Protein AF-R6DNV6-F1 (afdb_monomer_lite)

Radius of gyration: 24.1 Å; chains: 1; bounding box: 50×91×68 Å

pLDDT: mean 73.0, std 26.88, range [24.64, 98.44]

Foldseek 3Di:
DDDDDDDDDDDDDDDDDDDDDDDDCPPPDDPPDFAFDPVLLVLLPDDFDLQDKKKKFKWWAKPPFGKIQDAQRGDDRHDPHPQNQFIWTPGPHPHIDGDDKGWDMDMDRHWAKDKTKIWACAVSDDQPVPMWIAWTWMHMSGHADDQKWKAQKFKDFPNHTPFTGGGFAFDVVVCVPSRHGIGTQAHNVDPDPNHDGTDRDGNTMMMIMITMHRHPDDDPPHYDPDDDPPPPPPPPDDDDDDDDDDDDDDDDDDDDDPDDDDDDDDDDDDDD

Structure (mmCIF, N/CA/C/O backbone):
data_AF-R6DNV6-F1
#
_entry.id   AF-R6DNV6-F1
#
loop_
_atom_site.group_PDB
_atom_site.id
_atom_site.type_symbol
_atom_site.label_atom_id
_atom_site.label_alt_id
_atom_site.label_comp_id
_atom_site.label_asym_id
_atom_site.label_entity_id
_atom_site.label_seq_id
_atom_site.pdbx_PDB_ins_code
_atom_site.Cartn_x
_atom_site.Cartn_y
_atom_site.Cartn_z
_atom_site.occupancy
_atom_site.B_iso_or_equiv
_atom_site.auth_seq_id
_atom_site.auth_comp_id
_atom_site.auth_asym_id
_atom_site.auth_atom_id
_atom_site.pdbx_PDB_model_num
ATOM 1 N N . MET A 1 1 ? 9.223 -45.327 -35.260 1.00 46.72 1 MET A N 1
ATOM 2 C CA . MET A 1 1 ? 10.153 -44.773 -34.247 1.00 46.72 1 MET A CA 1
ATOM 3 C C . MET A 1 1 ? 10.876 -43.556 -34.812 1.00 46.72 1 MET A C 1
ATOM 5 O O . MET A 1 1 ? 11.667 -43.736 -35.725 1.00 46.72 1 MET A O 1
ATOM 9 N N . ARG A 1 2 ? 10.622 -42.351 -34.280 1.00 32.72 2 ARG A N 1
ATOM 10 C CA . ARG A 1 2 ? 11.612 -41.275 -34.040 1.00 32.72 2 ARG A CA 1
ATOM 11 C C . ARG A 1 2 ? 10.908 -40.083 -33.376 1.00 32.72 2 ARG A C 1
ATOM 13 O O . ARG A 1 2 ? 9.975 -39.516 -33.927 1.00 32.72 2 ARG A O 1
ATOM 20 N N . LYS A 1 3 ? 11.342 -39.789 -32.149 1.00 38.75 3 LYS A N 1
ATOM 21 C CA . LYS A 1 3 ? 10.978 -38.630 -31.322 1.00 38.75 3 LYS A CA 1
ATOM 22 C C . LYS A 1 3 ? 11.515 -37.340 -31.955 1.00 38.75 3 LYS A C 1
ATOM 24 O O . LYS A 1 3 ? 12.660 -37.354 -32.389 1.00 38.75 3 LYS A O 1
ATOM 29 N N . SER A 1 4 ? 10.786 -36.228 -31.825 1.00 34.44 4 SER A N 1
ATOM 30 C CA . SER A 1 4 ? 11.338 -34.992 -31.236 1.00 34.44 4 SER A CA 1
ATOM 31 C C . SER A 1 4 ? 10.255 -33.927 -31.022 1.00 34.44 4 SER A C 1
ATOM 33 O O . SER A 1 4 ? 9.680 -33.428 -31.986 1.00 34.44 4 SER A O 1
ATOM 35 N N . LEU A 1 5 ? 10.041 -33.552 -29.757 1.00 42.88 5 LEU A N 1
ATOM 36 C CA . LEU A 1 5 ? 9.422 -32.293 -29.335 1.00 42.88 5 LEU A CA 1
ATOM 37 C C . LEU A 1 5 ? 10.150 -31.095 -29.968 1.00 42.88 5 LEU A C 1
ATOM 39 O O . LEU A 1 5 ? 11.383 -31.062 -29.947 1.00 42.88 5 LEU A O 1
ATOM 43 N N . LYS A 1 6 ? 9.412 -30.059 -30.383 1.00 31.36 6 LYS A N 1
ATOM 44 C CA . LYS A 1 6 ? 9.922 -28.680 -30.424 1.00 31.36 6 LYS A CA 1
ATOM 45 C C . LYS A 1 6 ? 8.888 -27.715 -29.840 1.00 31.36 6 LYS A C 1
ATOM 47 O O . LYS A 1 6 ? 7.689 -27.883 -30.011 1.00 31.36 6 LYS A O 1
ATOM 52 N N . LYS A 1 7 ? 9.436 -26.794 -29.054 1.00 30.81 7 LYS A N 1
ATOM 53 C CA . LYS A 1 7 ? 8.843 -25.941 -28.026 1.00 30.81 7 LYS A CA 1
ATOM 54 C C . LYS A 1 7 ? 7.995 -24.789 -28.582 1.00 30.81 7 LYS A C 1
ATOM 56 O O . LYS A 1 7 ? 8.234 -24.307 -29.682 1.00 30.81 7 LYS A O 1
ATOM 61 N N . ILE A 1 8 ? 7.088 -24.332 -27.721 1.00 34.59 8 ILE A N 1
ATOM 62 C CA . ILE A 1 8 ? 6.388 -23.042 -27.714 1.00 34.59 8 ILE A CA 1
ATOM 63 C C . ILE A 1 8 ? 7.396 -21.881 -27.740 1.00 34.59 8 ILE A C 1
ATOM 65 O O . ILE A 1 8 ? 8.340 -21.887 -26.950 1.00 34.59 8 ILE A O 1
ATOM 69 N N . VAL A 1 9 ? 7.146 -20.869 -28.577 1.00 29.80 9 VAL A N 1
ATOM 70 C CA . VAL A 1 9 ? 7.584 -19.479 -28.359 1.00 29.80 9 VAL A CA 1
ATOM 71 C C . VAL A 1 9 ? 6.415 -18.575 -28.758 1.00 29.80 9 VAL A C 1
ATOM 73 O O . VAL A 1 9 ? 6.138 -18.391 -29.938 1.00 29.80 9 VAL A O 1
ATOM 76 N N . SER A 1 10 ? 5.702 -18.059 -27.758 1.00 29.69 10 SER A N 1
ATOM 77 C CA . SER A 1 10 ? 4.797 -16.919 -27.907 1.00 29.69 10 SER A CA 1
ATOM 78 C C . SER A 1 10 ? 5.661 -15.660 -27.918 1.00 29.69 10 SER A C 1
ATOM 80 O O . SER A 1 10 ? 6.344 -15.375 -26.937 1.00 29.69 10 SER A O 1
ATOM 82 N N . ALA A 1 11 ? 5.690 -14.956 -29.046 1.00 29.14 11 ALA A N 1
ATOM 83 C CA . ALA A 1 11 ? 6.417 -13.707 -29.209 1.00 29.14 11 ALA A CA 1
ATOM 84 C C . ALA A 1 11 ? 5.643 -12.567 -28.528 1.00 29.14 11 ALA A C 1
ATOM 86 O O . ALA A 1 11 ? 4.584 -12.171 -29.009 1.00 29.14 11 ALA A O 1
ATOM 87 N N . ILE A 1 12 ? 6.171 -12.026 -27.429 1.00 33.12 12 ILE A N 1
ATOM 88 C CA . ILE A 1 12 ? 5.736 -10.727 -26.903 1.00 33.12 12 ILE A CA 1
ATOM 89 C C . ILE A 1 12 ? 6.378 -9.662 -27.792 1.00 33.12 12 ILE A C 1
ATOM 91 O O . ILE A 1 12 ? 7.600 -9.542 -27.873 1.00 33.12 12 ILE A O 1
ATOM 95 N N . THR A 1 13 ? 5.544 -8.938 -28.530 1.00 28.98 13 THR A N 1
ATOM 96 C CA . THR A 1 13 ? 5.959 -7.853 -29.416 1.00 28.98 13 THR A CA 1
ATOM 97 C C . THR A 1 13 ? 6.352 -6.640 -28.572 1.00 28.98 13 THR A C 1
ATOM 99 O O . THR A 1 13 ? 5.494 -5.893 -28.114 1.00 28.98 13 THR A O 1
ATOM 102 N N . ALA A 1 14 ? 7.653 -6.439 -28.361 1.00 30.11 14 ALA A N 1
ATOM 103 C CA . ALA A 1 14 ? 8.190 -5.177 -27.867 1.00 30.11 14 ALA A CA 1
ATOM 104 C C . ALA A 1 14 ? 8.084 -4.125 -28.985 1.00 30.11 14 ALA A C 1
ATOM 106 O O . ALA A 1 14 ? 8.860 -4.131 -29.942 1.00 30.11 14 ALA A O 1
ATOM 107 N N . GLY A 1 15 ? 7.082 -3.252 -28.900 1.00 26.91 15 GLY A N 1
ATOM 108 C CA . GLY A 1 15 ? 6.959 -2.088 -29.771 1.00 26.91 15 GLY A CA 1
ATOM 109 C C . GLY A 1 15 ? 7.927 -0.993 -29.332 1.00 26.91 15 GLY A C 1
ATOM 110 O O . GLY A 1 15 ? 7.625 -0.233 -28.419 1.00 26.91 15 GLY A O 1
ATOM 111 N N . ALA A 1 16 ? 9.084 -0.903 -29.986 1.00 32.09 16 ALA A N 1
ATOM 112 C CA . ALA A 1 16 ? 9.951 0.265 -29.913 1.00 32.09 16 ALA A CA 1
ATOM 113 C C . ALA A 1 16 ? 9.395 1.371 -30.826 1.00 32.09 16 ALA A C 1
ATOM 115 O O . ALA A 1 16 ? 9.246 1.161 -32.030 1.00 32.09 16 ALA A O 1
ATOM 116 N N . MET A 1 17 ? 9.144 2.562 -30.284 1.00 30.19 17 MET A N 1
ATOM 117 C CA . MET A 1 17 ? 9.108 3.789 -31.080 1.00 30.19 17 MET A CA 1
ATOM 118 C C . MET A 1 17 ? 10.177 4.741 -30.558 1.00 30.19 17 MET A C 1
ATOM 120 O O . MET A 1 17 ? 10.047 5.325 -29.488 1.00 30.19 17 MET A O 1
ATOM 124 N N . ALA A 1 18 ? 11.244 4.873 -31.342 1.00 34.91 18 ALA A N 1
ATOM 125 C CA . ALA A 1 18 ? 12.227 5.931 -31.211 1.00 34.91 18 ALA A CA 1
ATOM 126 C C . ALA A 1 18 ? 11.811 7.108 -32.102 1.00 34.91 18 ALA A C 1
ATOM 128 O O . ALA A 1 18 ? 11.617 6.928 -33.303 1.00 34.91 18 ALA A O 1
ATOM 129 N N . LEU A 1 19 ? 11.743 8.311 -31.534 1.00 28.42 19 LEU A N 1
ATOM 130 C CA . LEU A 1 19 ? 11.847 9.569 -32.271 1.00 28.42 19 LEU A CA 1
ATOM 131 C C . LEU A 1 19 ? 12.742 10.507 -31.459 1.00 28.42 19 LEU A C 1
ATOM 133 O O . LEU A 1 19 ? 12.385 10.954 -30.374 1.00 28.42 19 LEU A O 1
ATOM 137 N N . ALA A 1 20 ? 13.940 10.744 -31.984 1.00 43.31 20 ALA A N 1
ATOM 138 C CA . ALA A 1 20 ? 14.956 11.606 -31.406 1.00 43.31 20 ALA A CA 1
ATOM 139 C C . ALA A 1 20 ? 14.812 13.031 -31.948 1.00 43.31 20 ALA A C 1
ATOM 141 O O . ALA A 1 20 ? 14.886 13.198 -33.161 1.00 43.31 20 ALA A O 1
ATOM 142 N N . LEU A 1 21 ? 14.702 14.038 -31.073 1.00 31.69 21 LEU A N 1
ATOM 143 C CA . LEU A 1 21 ? 15.108 15.426 -31.335 1.00 31.69 21 LEU A CA 1
ATOM 144 C C . LEU A 1 21 ? 15.490 16.108 -30.007 1.00 31.69 21 LEU A C 1
ATOM 146 O O . LEU A 1 21 ? 14.621 16.403 -29.201 1.00 31.69 21 LEU A O 1
ATOM 150 N N . GLY A 1 22 ? 16.796 16.332 -29.806 1.00 41.41 22 GLY A N 1
ATOM 151 C CA . GLY A 1 22 ? 17.400 17.287 -28.859 1.00 41.41 22 GLY A CA 1
ATOM 152 C C . GLY A 1 22 ? 16.745 17.427 -27.481 1.00 41.41 22 GLY A C 1
ATOM 153 O O . GLY A 1 22 ? 16.048 18.405 -27.239 1.00 41.41 22 GLY A O 1
ATOM 154 N N . VAL A 1 23 ? 17.014 16.495 -26.565 1.00 33.31 23 VAL A N 1
ATOM 155 C CA . VAL A 1 23 ? 16.477 16.515 -25.197 1.00 33.31 23 VAL A CA 1
ATOM 156 C C . VAL A 1 23 ? 17.665 16.476 -24.237 1.00 33.31 23 VAL A C 1
ATOM 158 O O . VAL A 1 23 ? 18.479 15.555 -24.301 1.00 33.31 23 VAL A O 1
ATOM 161 N N . THR A 1 24 ? 17.800 17.484 -23.369 1.00 31.73 24 THR A N 1
ATOM 162 C CA . THR A 1 24 ? 18.476 17.312 -22.071 1.00 31.73 24 THR A CA 1
ATOM 163 C C . THR A 1 24 ? 18.012 15.979 -21.513 1.00 31.73 24 THR A C 1
ATOM 165 O O . THR A 1 24 ? 16.805 15.789 -21.464 1.00 31.73 24 THR A O 1
ATOM 168 N N . VAL A 1 25 ? 18.914 15.058 -21.176 1.00 36.69 25 VAL A N 1
ATOM 169 C CA . VAL A 1 25 ? 18.576 13.727 -20.648 1.00 36.69 25 VAL A CA 1
ATOM 170 C C . VAL A 1 25 ? 17.734 13.846 -19.373 1.00 36.69 25 VAL A C 1
ATOM 172 O O . VAL A 1 25 ? 18.237 13.775 -18.263 1.00 36.69 25 VAL A O 1
ATOM 175 N N . ILE A 1 26 ? 16.432 14.062 -19.532 1.00 42.34 26 ILE A N 1
ATOM 176 C CA . ILE A 1 26 ? 15.438 13.727 -18.531 1.00 42.34 26 ILE A CA 1
ATOM 177 C C . ILE A 1 26 ? 15.439 12.201 -18.583 1.00 42.34 26 ILE A C 1
ATOM 179 O O . ILE A 1 26 ? 15.172 11.674 -19.669 1.00 42.34 26 ILE A O 1
ATOM 183 N N . PRO A 1 27 ? 15.804 11.480 -17.510 1.00 34.81 27 PRO A N 1
ATOM 184 C CA . PRO A 1 27 ? 15.733 10.028 -17.506 1.00 34.81 27 PRO A CA 1
ATOM 185 C C . PRO A 1 27 ? 14.291 9.622 -17.822 1.00 34.81 27 PRO A C 1
ATOM 187 O O . PRO A 1 27 ? 13.373 9.722 -17.014 1.00 34.81 27 PRO A O 1
ATOM 190 N N . SER A 1 28 ? 14.082 9.241 -19.076 1.00 38.00 28 SER A N 1
ATOM 191 C CA . SER A 1 28 ? 12.801 8.868 -19.637 1.00 38.00 28 SER A CA 1
ATOM 192 C C . SER A 1 28 ? 12.588 7.385 -19.390 1.00 38.00 28 SER A C 1
ATOM 194 O O . SER A 1 28 ? 12.665 6.606 -20.332 1.00 38.00 28 SER A O 1
ATOM 196 N N . VAL A 1 29 ? 12.343 6.983 -18.144 1.00 39.09 29 VAL A N 1
ATOM 197 C CA . VAL A 1 29 ? 11.658 5.720 -17.843 1.00 39.09 29 VAL A CA 1
ATOM 198 C C . VAL A 1 29 ? 10.849 5.872 -16.560 1.00 39.09 29 VAL A C 1
ATOM 200 O O . VAL A 1 29 ? 11.350 5.806 -15.444 1.00 39.09 29 VAL A O 1
ATOM 203 N N . ALA A 1 30 ? 9.547 6.068 -16.741 1.00 35.88 30 ALA A N 1
ATOM 204 C CA . ALA A 1 30 ? 8.567 5.701 -15.740 1.00 35.88 30 ALA A CA 1
ATOM 205 C C . ALA A 1 30 ? 8.827 4.244 -15.308 1.00 35.88 30 ALA A C 1
ATOM 207 O O . ALA A 1 30 ? 8.934 3.366 -16.165 1.00 35.88 30 ALA A O 1
ATOM 208 N N . PHE A 1 31 ? 8.899 3.990 -13.999 1.00 47.38 31 PHE A N 1
ATOM 209 C CA . PHE A 1 31 ? 9.113 2.686 -13.342 1.00 47.38 31 PHE A CA 1
ATOM 210 C C . PHE A 1 31 ? 7.976 1.655 -13.562 1.00 47.38 31 PHE A C 1
ATOM 212 O O . PHE A 1 31 ? 7.762 0.735 -12.778 1.00 47.38 31 PHE A O 1
ATOM 219 N N . ALA A 1 32 ? 7.272 1.745 -14.688 1.00 44.06 32 ALA A N 1
ATOM 220 C CA . ALA A 1 32 ? 6.202 0.846 -15.100 1.00 44.06 32 ALA A CA 1
ATOM 221 C C . ALA A 1 32 ? 6.699 -0.512 -15.654 1.00 44.06 32 ALA A C 1
ATOM 223 O O . ALA A 1 32 ? 5.887 -1.297 -16.129 1.00 44.06 32 ALA A O 1
ATOM 224 N N . ALA A 1 33 ? 8.006 -0.810 -15.624 1.00 50.22 33 ALA A N 1
ATOM 225 C CA . ALA A 1 33 ? 8.586 -1.979 -16.301 1.00 50.22 33 ALA A CA 1
ATOM 226 C C . ALA A 1 33 ? 9.611 -2.765 -15.461 1.00 50.22 33 ALA A C 1
ATOM 228 O O . ALA A 1 33 ? 10.607 -3.238 -16.000 1.00 50.22 33 ALA A O 1
ATOM 229 N N . ASN A 1 34 ? 9.384 -2.918 -14.152 1.00 62.09 34 ASN A N 1
ATOM 230 C CA . ASN A 1 34 ? 10.134 -3.899 -13.363 1.00 62.09 34 ASN A CA 1
ATOM 231 C C . ASN A 1 34 ? 9.295 -5.147 -13.084 1.00 62.09 34 ASN A C 1
ATOM 233 O O . ASN A 1 34 ? 8.222 -5.069 -12.475 1.00 62.09 34 ASN A O 1
ATOM 237 N N . ASP A 1 35 ? 9.804 -6.290 -13.545 1.00 81.19 35 ASP A N 1
ATOM 238 C CA . ASP A 1 35 ? 9.182 -7.599 -13.365 1.00 81.19 35 ASP A CA 1
ATOM 239 C C . ASP A 1 35 ? 9.141 -7.991 -11.874 1.00 81.19 35 ASP A C 1
ATOM 241 O O . ASP A 1 35 ? 10.033 -7.611 -11.099 1.00 81.19 35 ASP A O 1
ATOM 245 N N . PRO A 1 36 ? 8.135 -8.776 -11.452 1.00 87.19 36 PRO A N 1
ATOM 246 C CA . PRO A 1 36 ? 8.107 -9.345 -10.114 1.00 87.19 36 PRO A CA 1
ATOM 247 C C . PRO A 1 36 ? 9.267 -10.325 -9.876 1.00 87.19 36 PRO A C 1
ATOM 249 O O . PRO A 1 36 ? 9.718 -11.026 -10.789 1.00 87.19 36 PRO A O 1
ATOM 252 N N . THR A 1 37 ? 9.738 -10.425 -8.630 1.00 90.19 37 THR A N 1
ATOM 253 C CA . THR A 1 37 ? 10.744 -11.429 -8.242 1.00 90.19 37 THR A CA 1
ATOM 254 C C . THR A 1 37 ? 10.193 -12.854 -8.348 1.00 90.19 37 THR A C 1
ATOM 256 O O . THR A 1 37 ? 8.984 -13.098 -8.276 1.00 90.19 37 THR A O 1
ATOM 259 N N . LYS A 1 38 ? 11.082 -13.844 -8.507 1.00 91.25 38 LYS A N 1
ATOM 260 C CA . LYS A 1 38 ? 10.672 -15.260 -8.576 1.00 91.25 38 LYS A CA 1
ATOM 261 C C . LYS A 1 38 ? 10.039 -15.714 -7.264 1.00 91.25 38 LYS A C 1
ATOM 263 O O . LYS A 1 38 ? 9.124 -16.534 -7.270 1.00 91.25 38 LYS A O 1
ATOM 268 N N . GLU A 1 39 ? 10.537 -15.174 -6.165 1.00 92.00 39 GLU A N 1
ATOM 269 C CA . GLU A 1 39 ? 10.108 -15.405 -4.797 1.00 92.00 39 GLU A CA 1
ATOM 270 C C . GLU A 1 39 ? 8.687 -14.876 -4.592 1.00 92.00 39 GLU A C 1
ATOM 272 O O . GLU A 1 39 ? 7.835 -15.615 -4.098 1.00 92.00 39 GLU A O 1
ATOM 277 N N . ALA A 1 40 ? 8.399 -13.655 -5.059 1.00 92.25 40 ALA A N 1
ATOM 278 C CA . ALA A 1 40 ? 7.054 -13.092 -5.022 1.00 92.25 40 ALA A CA 1
ATOM 279 C C . ALA A 1 40 ? 6.071 -13.909 -5.872 1.00 92.25 40 ALA A C 1
ATOM 281 O O . ALA A 1 40 ? 4.993 -14.251 -5.392 1.00 92.25 40 ALA A O 1
ATOM 282 N N . ILE A 1 41 ? 6.457 -14.309 -7.092 1.00 92.56 41 ILE A N 1
ATOM 283 C CA . ILE A 1 41 ? 5.627 -15.178 -7.951 1.00 92.56 41 ILE A CA 1
ATOM 284 C C . ILE A 1 41 ? 5.351 -16.526 -7.269 1.00 92.56 41 ILE A C 1
ATOM 286 O O . ILE A 1 41 ? 4.241 -17.052 -7.336 1.00 92.56 41 ILE A O 1
ATOM 290 N N . ALA A 1 42 ? 6.360 -17.127 -6.636 1.00 93.94 42 ALA A N 1
ATOM 291 C CA . ALA A 1 42 ? 6.194 -18.390 -5.923 1.00 93.94 42 ALA A CA 1
ATOM 292 C C . ALA A 1 42 ? 5.283 -18.243 -4.698 1.00 93.94 42 ALA A C 1
ATOM 294 O O . ALA A 1 42 ? 4.579 -19.187 -4.350 1.00 93.94 42 ALA A O 1
ATOM 295 N N . LEU A 1 43 ? 5.301 -17.078 -4.050 1.00 93.38 43 LEU A N 1
ATOM 296 C CA . LEU A 1 43 ? 4.432 -16.747 -2.930 1.00 93.38 43 LEU A CA 1
ATOM 297 C C . LEU A 1 43 ? 2.979 -16.535 -3.378 1.00 93.38 43 LEU A C 1
ATOM 299 O O . LEU A 1 43 ? 2.102 -17.174 -2.806 1.00 93.38 43 LEU A O 1
ATOM 303 N N . GLY A 1 44 ? 2.728 -15.741 -4.423 1.00 92.62 44 GLY A N 1
ATOM 304 C CA . GLY A 1 44 ? 1.368 -15.478 -4.920 1.00 92.62 44 GLY A CA 1
ATOM 305 C C . GLY A 1 44 ? 0.677 -16.704 -5.527 1.00 92.62 44 GLY A C 1
ATOM 306 O O . GLY A 1 44 ? -0.543 -16.773 -5.580 1.00 92.62 44 GLY A O 1
ATOM 307 N N . LYS A 1 45 ? 1.441 -17.731 -5.919 1.00 93.56 45 LYS A N 1
ATOM 308 C CA . LYS A 1 45 ? 0.902 -19.023 -6.387 1.00 93.56 45 LYS A CA 1
ATOM 309 C C . LYS A 1 45 ? 0.503 -19.993 -5.276 1.00 93.56 45 LYS A C 1
ATOM 311 O O . LYS A 1 45 ? 0.016 -21.080 -5.585 1.00 93.56 45 LYS A O 1
ATOM 316 N N . LYS A 1 46 ? 0.780 -19.674 -4.012 1.00 95.31 46 LYS A N 1
ATOM 317 C CA . LYS A 1 46 ? 0.339 -20.509 -2.890 1.00 95.31 46 LYS A CA 1
ATOM 318 C C . LYS A 1 46 ? -1.144 -20.287 -2.640 1.00 95.31 46 LYS A C 1
ATOM 320 O O . LYS A 1 46 ? -1.661 -19.205 -2.887 1.00 95.31 46 LYS A O 1
ATOM 325 N N . ASP A 1 47 ? -1.797 -21.287 -2.068 1.00 96.75 47 ASP A N 1
ATOM 326 C CA . ASP A 1 47 ? -3.138 -21.092 -1.539 1.00 96.75 47 ASP A CA 1
ATOM 327 C C . ASP A 1 47 ? -3.099 -20.146 -0.332 1.00 96.75 47 ASP A C 1
ATOM 329 O O . ASP A 1 47 ? -2.151 -20.148 0.463 1.00 96.75 47 ASP A O 1
ATOM 333 N N . PHE A 1 48 ? -4.148 -19.341 -0.191 1.00 97.81 48 PHE A N 1
ATOM 334 C CA . PHE A 1 48 ? -4.354 -18.526 0.998 1.00 97.81 48 PHE A CA 1
ATOM 335 C C . PHE A 1 48 ? -4.522 -19.418 2.241 1.00 97.81 48 PHE A C 1
ATOM 337 O O . PHE A 1 48 ? -5.365 -20.316 2.261 1.00 97.81 48 PHE A O 1
ATOM 344 N N . ASP A 1 49 ? -3.745 -19.142 3.291 1.00 97.94 49 ASP A N 1
ATOM 345 C CA . ASP A 1 49 ? -3.877 -19.770 4.604 1.00 97.94 49 ASP A CA 1
ATOM 346 C C . ASP A 1 49 ? -4.677 -18.837 5.531 1.00 97.94 49 ASP A C 1
ATOM 348 O O . ASP A 1 49 ? -4.151 -17.809 5.970 1.00 97.94 49 ASP A O 1
ATOM 352 N N . PRO A 1 50 ? -5.923 -19.184 5.903 1.00 97.44 50 PRO A N 1
ATOM 353 C CA . PRO A 1 50 ? -6.762 -18.338 6.750 1.00 97.44 50 PRO A CA 1
ATOM 354 C C . PRO A 1 50 ? -6.241 -18.173 8.189 1.00 97.44 50 PRO A C 1
ATOM 356 O O . PRO A 1 50 ? -6.782 -17.347 8.929 1.00 97.44 50 PRO A O 1
ATOM 359 N N . ASN A 1 51 ? -5.227 -18.940 8.606 1.00 97.69 51 ASN A N 1
ATOM 360 C CA . ASN A 1 51 ? -4.542 -18.788 9.896 1.00 97.69 51 ASN A CA 1
ATOM 361 C C . ASN A 1 51 ? -3.166 -18.113 9.776 1.00 97.69 51 ASN A C 1
ATOM 363 O O . ASN A 1 51 ? -2.524 -17.876 10.807 1.00 97.69 51 ASN A O 1
ATOM 367 N N . GLY A 1 52 ? -2.728 -17.832 8.547 1.00 96.56 52 GLY A N 1
ATOM 368 C CA . GLY A 1 52 ? -1.433 -17.249 8.234 1.00 96.56 52 GLY A CA 1
ATOM 369 C C . GLY A 1 52 ? -1.287 -15.803 8.705 1.00 96.56 52 GLY A C 1
ATOM 370 O O . GLY A 1 52 ? -2.247 -15.133 9.089 1.00 96.56 52 GLY A O 1
ATOM 371 N N . GLU A 1 53 ? -0.048 -15.321 8.662 1.00 97.38 53 GLU A N 1
ATOM 372 C CA . GLU A 1 53 ? 0.285 -13.911 8.846 1.00 97.38 53 GLU A CA 1
ATOM 373 C C . GLU A 1 53 ? 0.815 -13.352 7.532 1.00 97.38 53 GLU A C 1
ATOM 375 O O . GLU A 1 53 ? 1.652 -13.976 6.880 1.00 97.38 53 GLU A O 1
ATOM 380 N N . TYR A 1 54 ? 0.349 -12.159 7.195 1.00 98.25 54 TYR A N 1
ATOM 381 C CA . TYR A 1 54 ? 0.655 -11.467 5.952 1.00 98.25 54 TYR A CA 1
ATOM 382 C C . TYR A 1 54 ? 1.077 -10.033 6.253 1.00 98.25 54 TYR A C 1
ATOM 384 O O . TYR A 1 54 ? 0.984 -9.566 7.389 1.00 98.25 54 TYR A O 1
ATOM 392 N N . ASN A 1 55 ? 1.534 -9.310 5.249 1.00 98.31 55 ASN A N 1
ATOM 393 C CA . ASN A 1 55 ? 1.991 -7.939 5.347 1.00 98.31 55 ASN A CA 1
ATOM 394 C C . ASN A 1 55 ? 1.226 -7.058 4.365 1.00 98.31 55 ASN A C 1
ATOM 396 O O . ASN A 1 55 ? 0.862 -7.468 3.263 1.00 98.31 55 ASN A O 1
ATOM 400 N N . ALA A 1 56 ? 1.013 -5.817 4.780 1.00 98.44 56 ALA A N 1
ATOM 401 C CA . ALA A 1 56 ? 0.521 -4.744 3.945 1.00 98.44 56 ALA A CA 1
ATOM 402 C C . ALA A 1 56 ? 1.541 -3.610 3.945 1.00 98.44 56 ALA A C 1
ATOM 404 O O . ALA A 1 56 ? 1.911 -3.083 4.999 1.00 98.44 56 ALA A O 1
ATOM 405 N N . TYR A 1 57 ? 1.960 -3.238 2.743 1.00 98.19 57 TYR A N 1
ATOM 406 C CA . TYR A 1 57 ? 2.998 -2.262 2.480 1.00 98.19 57 TYR A CA 1
ATOM 407 C C . TYR A 1 57 ? 2.402 -1.021 1.834 1.00 98.19 57 TYR A C 1
ATOM 409 O O . TYR A 1 57 ? 1.605 -1.118 0.896 1.00 98.19 57 TYR A O 1
ATOM 417 N N . PHE A 1 58 ? 2.790 0.150 2.324 1.00 97.81 58 PHE A N 1
ATOM 418 C CA . PHE A 1 58 ? 2.362 1.409 1.728 1.00 97.81 58 PHE A CA 1
ATOM 419 C C . PHE A 1 58 ? 2.963 1.594 0.328 1.00 97.81 58 PHE A C 1
ATOM 421 O O . PHE A 1 58 ? 4.157 1.366 0.133 1.00 97.81 58 PHE A O 1
ATOM 428 N N . MET A 1 59 ? 2.148 2.060 -0.623 1.00 95.38 59 MET A N 1
ATOM 429 C CA . MET A 1 59 ? 2.603 2.448 -1.957 1.00 95.38 59 MET A CA 1
ATOM 430 C C . MET A 1 59 ? 2.216 3.891 -2.281 1.00 95.38 59 MET A C 1
ATOM 432 O O . MET A 1 59 ? 1.122 4.351 -1.932 1.00 95.38 59 MET A O 1
ATOM 436 N N . PHE A 1 60 ? 3.103 4.601 -2.978 1.00 93.62 60 PHE A N 1
ATOM 437 C CA . PHE A 1 60 ? 2.920 6.013 -3.311 1.00 93.62 60 PHE A CA 1
ATOM 438 C C . PHE A 1 60 ? 3.732 6.414 -4.535 1.00 93.62 60 PHE A C 1
ATOM 440 O O . PHE A 1 60 ? 4.832 5.910 -4.732 1.00 93.62 60 PHE A O 1
ATOM 447 N N . GLN A 1 61 ? 3.230 7.378 -5.302 1.00 91.31 61 GLN A N 1
ATOM 448 C CA . GLN A 1 61 ? 4.018 8.098 -6.297 1.00 91.31 61 GLN A CA 1
ATOM 449 C C . GLN A 1 61 ? 3.500 9.521 -6.477 1.00 91.31 61 GLN A C 1
ATOM 451 O O . GLN A 1 61 ? 2.287 9.753 -6.557 1.00 91.31 61 GLN A O 1
ATOM 456 N N . ALA A 1 62 ? 4.432 10.452 -6.627 1.00 88.62 62 ALA A N 1
ATOM 457 C CA . ALA A 1 62 ? 4.183 11.809 -7.082 1.00 88.62 62 ALA A CA 1
ATOM 458 C C . ALA A 1 62 ? 4.982 12.119 -8.354 1.00 88.62 62 ALA A C 1
ATOM 460 O O . ALA A 1 62 ? 6.110 11.645 -8.505 1.00 88.62 62 ALA A O 1
ATOM 461 N N . ASP A 1 63 ? 4.408 12.918 -9.257 1.00 84.06 63 ASP A N 1
ATOM 462 C CA . ASP A 1 63 ? 5.163 13.505 -10.373 1.00 84.06 63 ASP A CA 1
ATOM 463 C C . ASP A 1 63 ? 5.956 14.740 -9.909 1.00 84.06 63 ASP A C 1
ATOM 465 O O . ASP A 1 63 ? 6.023 15.023 -8.713 1.00 84.06 63 ASP A O 1
ATOM 469 N N . GLY A 1 64 ? 6.644 15.420 -10.831 1.00 81.62 64 GLY A N 1
ATOM 470 C CA . GLY A 1 64 ? 7.469 16.605 -10.553 1.00 81.62 64 GLY A CA 1
ATOM 471 C C . GLY A 1 64 ? 8.755 16.289 -9.782 1.00 81.62 64 GLY A C 1
ATOM 472 O O . GLY A 1 64 ? 9.849 16.447 -10.310 1.00 81.62 64 GLY A O 1
ATOM 473 N N . CYS A 1 65 ? 8.619 15.782 -8.558 1.00 82.00 65 CYS A N 1
ATOM 474 C CA . CYS A 1 65 ? 9.699 15.343 -7.672 1.00 82.00 65 CYS A CA 1
ATOM 475 C C . CYS A 1 65 ? 10.066 13.855 -7.809 1.00 82.00 65 CYS A C 1
ATOM 477 O O . CYS A 1 65 ? 11.054 13.412 -7.224 1.00 82.00 65 CYS A O 1
ATOM 479 N N . TRP A 1 66 ? 9.258 13.081 -8.546 1.00 87.25 66 TRP A N 1
ATOM 480 C CA . TRP A 1 66 ? 9.442 11.641 -8.755 1.00 87.25 66 TRP A CA 1
ATOM 481 C C . TRP A 1 66 ? 9.724 10.875 -7.460 1.00 87.25 66 TRP A C 1
ATOM 483 O O . TRP A 1 66 ? 10.566 9.984 -7.444 1.00 87.25 66 TRP A O 1
ATOM 493 N N . VAL A 1 67 ? 9.057 11.246 -6.362 1.00 91.25 67 VAL A N 1
ATOM 494 C CA . VAL A 1 67 ? 9.138 10.519 -5.090 1.00 91.25 67 VAL A CA 1
ATOM 495 C C . VAL A 1 67 ? 8.128 9.386 -5.094 1.00 91.25 67 VAL A C 1
ATOM 497 O O . VAL A 1 67 ? 6.949 9.602 -5.388 1.00 91.25 67 VAL A O 1
ATOM 500 N N . PHE A 1 68 ? 8.572 8.184 -4.743 1.00 92.75 68 PHE A N 1
ATOM 501 C CA . PHE A 1 68 ? 7.751 6.986 -4.818 1.00 92.75 68 PHE A CA 1
ATOM 502 C C . PHE A 1 68 ? 8.148 5.903 -3.817 1.00 92.75 68 PHE A C 1
ATOM 504 O O . PHE A 1 68 ? 9.204 5.944 -3.183 1.00 92.75 68 PHE A O 1
ATOM 511 N N . ARG A 1 69 ? 7.259 4.920 -3.701 1.00 93.75 69 ARG A N 1
ATOM 512 C CA . ARG A 1 69 ? 7.514 3.605 -3.133 1.00 93.75 69 ARG A CA 1
ATOM 513 C C . ARG A 1 69 ? 6.673 2.583 -3.888 1.00 93.75 69 ARG A C 1
ATOM 515 O O . ARG A 1 69 ? 5.444 2.685 -3.913 1.00 93.75 69 ARG A O 1
ATOM 522 N N . ASP A 1 70 ? 7.367 1.634 -4.498 1.00 91.38 70 ASP A N 1
ATOM 523 C CA . ASP A 1 70 ? 6.797 0.620 -5.377 1.00 91.38 70 ASP A CA 1
ATOM 524 C C . ASP A 1 70 ? 6.181 -0.566 -4.608 1.00 91.38 70 ASP A C 1
ATOM 526 O O . ASP A 1 70 ? 6.395 -0.713 -3.400 1.00 91.38 70 ASP A O 1
ATOM 530 N N . PRO A 1 71 ? 5.418 -1.444 -5.290 1.00 92.62 71 PRO A N 1
ATOM 531 C CA . PRO A 1 71 ? 4.976 -2.715 -4.724 1.00 92.62 71 PRO A CA 1
ATOM 532 C C . PRO A 1 71 ? 6.141 -3.591 -4.231 1.00 92.62 71 PRO A C 1
ATOM 534 O O . PRO A 1 71 ? 7.217 -3.610 -4.832 1.00 92.62 71 PRO A O 1
ATOM 537 N N . PHE A 1 72 ? 5.904 -4.401 -3.190 1.00 94.38 72 PHE A N 1
ATOM 538 C CA . PHE A 1 72 ? 6.957 -5.203 -2.536 1.00 94.38 72 PHE A CA 1
ATOM 539 C C . PHE A 1 72 ? 7.660 -6.177 -3.486 1.00 94.38 72 PHE A C 1
ATOM 541 O O . PHE A 1 72 ? 8.817 -6.529 -3.282 1.00 94.38 72 PHE A O 1
ATOM 548 N N . PHE A 1 73 ? 6.951 -6.632 -4.515 1.00 92.31 73 PHE A N 1
ATOM 549 C CA . PHE A 1 73 ? 7.417 -7.669 -5.421 1.00 92.31 73 PHE A CA 1
ATOM 550 C C . PHE A 1 73 ? 8.341 -7.153 -6.525 1.00 92.31 73 PHE A C 1
ATOM 552 O O . PHE A 1 73 ? 8.882 -7.972 -7.268 1.00 92.31 73 PHE A O 1
ATOM 559 N N . LYS A 1 74 ? 8.506 -5.832 -6.684 1.00 88.94 74 LYS A N 1
ATOM 560 C CA . LYS A 1 74 ? 9.344 -5.266 -7.748 1.00 88.94 74 LYS A CA 1
ATOM 561 C C . LYS A 1 74 ? 10.812 -5.623 -7.511 1.00 88.94 74 LYS A C 1
ATOM 563 O O . LYS A 1 74 ? 11.340 -5.456 -6.418 1.00 88.94 74 LYS A O 1
ATOM 568 N N . LYS A 1 75 ? 11.487 -6.103 -8.555 1.00 87.50 75 LYS A N 1
ATOM 569 C CA . LYS A 1 75 ? 12.845 -6.652 -8.444 1.00 87.50 75 LYS A CA 1
ATOM 570 C C . LYS A 1 75 ? 13.902 -5.658 -7.957 1.00 87.50 75 LYS A C 1
ATOM 572 O O . LYS A 1 75 ? 14.780 -6.046 -7.196 1.00 87.50 75 LYS A O 1
ATOM 577 N N . GLU A 1 76 ? 13.858 -4.414 -8.426 1.00 86.06 76 GLU A N 1
ATOM 578 C CA . GLU A 1 76 ? 14.908 -3.432 -8.119 1.00 86.06 76 GLU A CA 1
ATOM 579 C C . GLU A 1 76 ? 14.528 -2.498 -6.976 1.00 86.06 76 GLU A C 1
ATOM 581 O O . GLU A 1 76 ? 15.402 -2.076 -6.232 1.00 86.06 76 GLU A O 1
ATOM 586 N N . THR A 1 77 ? 13.244 -2.180 -6.824 1.00 88.69 77 THR A N 1
ATOM 587 C CA . THR A 1 77 ? 12.719 -1.162 -5.896 1.00 88.69 77 THR A CA 1
ATOM 588 C C . THR A 1 77 ? 11.785 -1.732 -4.826 1.00 88.69 77 THR A C 1
ATOM 590 O O . THR A 1 77 ? 11.305 -0.985 -3.977 1.00 88.69 77 THR A O 1
ATOM 593 N N . GLY A 1 78 ? 11.528 -3.042 -4.860 1.00 90.38 78 GLY A N 1
ATOM 594 C CA . GLY A 1 78 ? 10.703 -3.758 -3.890 1.00 90.38 78 GLY A CA 1
ATOM 595 C C . GLY A 1 78 ? 11.470 -4.172 -2.633 1.00 90.38 78 GLY A C 1
ATOM 596 O O . G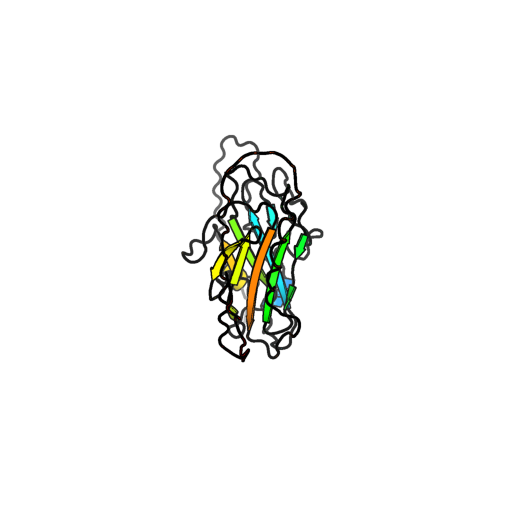LY A 1 78 ? 12.505 -3.601 -2.296 1.00 90.38 78 GLY A O 1
ATOM 597 N N . ILE A 1 79 ? 10.956 -5.186 -1.934 1.00 92.12 79 ILE A N 1
ATOM 598 C CA . ILE A 1 79 ? 11.367 -5.557 -0.569 1.00 92.12 79 ILE A CA 1
ATOM 599 C C . ILE A 1 79 ? 12.838 -5.966 -0.431 1.00 92.12 79 ILE A C 1
ATOM 601 O O . ILE A 1 79 ? 13.415 -5.827 0.645 1.00 92.12 79 ILE A O 1
ATOM 605 N N . ASP A 1 80 ? 13.447 -6.439 -1.518 1.00 90.06 80 ASP A N 1
ATOM 606 C CA . ASP A 1 80 ? 14.854 -6.842 -1.551 1.00 90.06 80 ASP A CA 1
ATOM 607 C C . ASP A 1 80 ? 15.812 -5.649 -1.754 1.00 90.06 80 ASP A C 1
ATOM 609 O O . ASP A 1 80 ? 17.032 -5.801 -1.649 1.00 90.06 80 ASP A O 1
ATOM 613 N N . ASN A 1 81 ? 15.289 -4.447 -2.033 1.00 89.62 81 ASN A N 1
ATOM 614 C CA . ASN A 1 81 ? 16.093 -3.231 -2.096 1.00 89.62 81 ASN A CA 1
ATOM 615 C C . ASN A 1 81 ? 16.595 -2.855 -0.691 1.00 89.62 81 ASN A C 1
ATOM 617 O O . ASN A 1 81 ? 15.828 -2.780 0.267 1.00 89.62 81 ASN A O 1
ATOM 621 N N . ALA A 1 82 ? 17.886 -2.535 -0.575 1.00 90.75 82 ALA A N 1
ATOM 622 C CA . ALA A 1 82 ? 18.511 -2.161 0.696 1.00 90.75 82 ALA A CA 1
ATOM 623 C C . ALA A 1 82 ? 17.909 -0.902 1.360 1.00 90.75 82 ALA A C 1
ATOM 625 O O . ALA A 1 82 ? 18.111 -0.696 2.553 1.00 90.75 82 ALA A O 1
ATOM 626 N N . ASN A 1 83 ? 17.196 -0.073 0.596 1.00 90.56 83 ASN A N 1
ATOM 627 C CA . ASN A 1 83 ? 16.490 1.131 1.035 1.00 90.56 83 ASN A CA 1
ATOM 628 C C . ASN A 1 83 ? 14.958 0.965 0.989 1.00 90.56 83 ASN A C 1
ATOM 630 O O . ASN A 1 83 ? 14.246 1.967 0.935 1.00 90.56 83 ASN A O 1
ATOM 634 N N . TRP A 1 84 ? 14.431 -0.266 0.977 1.00 90.31 84 TRP A N 1
ATOM 635 C CA . TRP A 1 84 ? 12.984 -0.535 0.964 1.00 90.31 84 TRP A CA 1
ATOM 636 C C . TRP A 1 84 ? 12.226 0.156 2.107 1.00 90.31 84 TRP A C 1
ATOM 638 O O . TRP A 1 84 ? 11.071 0.550 1.959 1.00 90.31 84 TRP A O 1
ATOM 648 N N . ASP A 1 85 ? 12.875 0.346 3.255 1.00 90.88 85 ASP A N 1
ATOM 649 C CA . ASP A 1 85 ? 12.324 1.038 4.420 1.00 90.88 85 ASP A CA 1
ATOM 650 C C . ASP A 1 85 ? 12.224 2.566 4.245 1.00 90.88 85 ASP A C 1
ATOM 652 O O . ASP A 1 85 ? 11.762 3.256 5.157 1.00 90.88 85 ASP A O 1
ATOM 656 N N . LYS A 1 86 ? 12.602 3.095 3.074 1.00 91.62 86 LYS A N 1
ATOM 657 C CA . LYS A 1 86 ? 12.602 4.523 2.741 1.00 91.62 86 LYS A CA 1
ATOM 658 C C . LYS A 1 86 ? 11.720 4.838 1.541 1.00 91.62 86 LYS A C 1
ATOM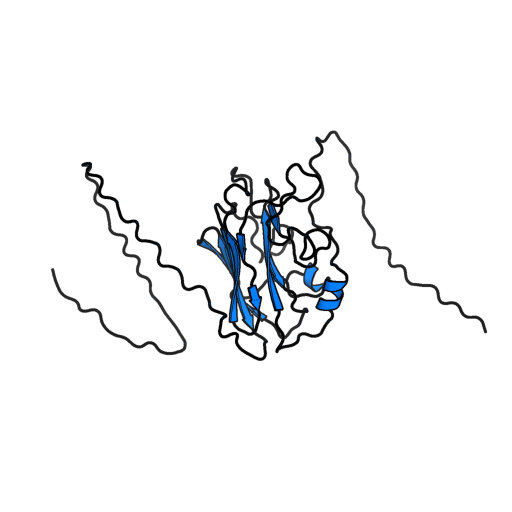 660 O O . LYS A 1 86 ? 11.323 3.968 0.769 1.00 91.62 86 LYS A O 1
ATOM 665 N N . MET A 1 87 ? 11.402 6.120 1.403 1.00 92.81 87 MET A N 1
ATOM 666 C CA . MET A 1 87 ? 10.891 6.655 0.147 1.00 92.81 87 MET A CA 1
ATOM 667 C C . MET A 1 87 ? 12.060 6.782 -0.828 1.00 92.81 87 MET A C 1
ATOM 669 O O . MET A 1 87 ? 13.190 7.041 -0.411 1.00 92.81 87 MET A O 1
ATOM 673 N N . LEU A 1 88 ? 11.796 6.619 -2.118 1.00 91.94 88 LEU A N 1
ATOM 674 C CA . LEU A 1 88 ? 12.803 6.727 -3.167 1.00 91.94 88 LEU A CA 1
ATOM 675 C C . LEU A 1 88 ? 12.506 7.924 -4.069 1.00 91.94 88 LEU A C 1
ATOM 677 O O . LEU A 1 88 ? 11.352 8.318 -4.213 1.00 91.94 88 LEU A O 1
ATOM 681 N N . THR A 1 89 ? 13.536 8.489 -4.692 1.00 90.06 89 THR A N 1
ATOM 682 C CA . THR A 1 89 ? 13.403 9.457 -5.786 1.00 90.06 89 THR A CA 1
ATOM 683 C C . THR A 1 89 ? 14.266 9.063 -6.973 1.00 90.06 89 THR A C 1
ATOM 685 O O . THR A 1 89 ? 15.368 8.534 -6.805 1.00 90.06 89 THR A O 1
ATOM 688 N N . THR A 1 90 ? 13.769 9.355 -8.171 1.00 85.75 90 THR A N 1
ATOM 689 C CA . THR A 1 90 ? 14.529 9.280 -9.427 1.00 85.75 90 THR A CA 1
ATOM 690 C C . THR A 1 90 ? 14.712 10.651 -10.074 1.00 85.75 90 THR A C 1
ATOM 692 O O . THR A 1 90 ? 15.096 10.740 -11.238 1.00 85.75 90 THR A O 1
ATOM 695 N N . LEU A 1 91 ? 14.423 11.736 -9.349 1.00 83.75 91 LEU A N 1
ATOM 696 C CA . LEU A 1 91 ? 14.665 13.080 -9.855 1.00 83.75 91 LEU A CA 1
ATOM 697 C C . LEU A 1 91 ? 16.173 13.310 -10.009 1.00 83.75 91 LEU A C 1
ATOM 699 O O . LEU A 1 91 ? 16.931 13.150 -9.053 1.00 83.75 91 LEU A O 1
ATOM 703 N N . ASP A 1 92 ? 16.590 13.685 -11.219 1.00 82.44 92 ASP A N 1
ATOM 704 C CA . ASP A 1 92 ? 17.971 14.039 -11.571 1.00 82.44 92 ASP A CA 1
ATOM 705 C C . ASP A 1 92 ? 19.027 12.958 -11.251 1.00 82.44 92 ASP A C 1
ATOM 707 O O . ASP A 1 92 ? 20.214 13.253 -11.081 1.00 82.44 92 ASP A O 1
ATOM 711 N N . VAL A 1 93 ? 18.612 11.689 -11.173 1.00 77.56 93 VAL A N 1
ATOM 712 C CA . VAL A 1 93 ? 19.489 10.539 -10.907 1.00 77.56 93 VAL A CA 1
ATOM 713 C C . VAL A 1 93 ? 19.133 9.352 -11.804 1.00 77.56 93 VAL A C 1
ATOM 715 O O . VAL A 1 93 ? 17.972 9.148 -12.141 1.00 77.56 93 VAL A O 1
ATOM 718 N N . GLU A 1 94 ? 20.138 8.561 -12.190 1.00 76.00 94 GLU A N 1
ATOM 719 C CA . GLU A 1 94 ? 19.939 7.347 -13.004 1.00 76.00 94 GLU A CA 1
ATOM 720 C C . GLU A 1 94 ? 19.398 6.173 -12.175 1.00 76.00 94 GLU A C 1
ATOM 722 O O . GLU A 1 94 ? 18.550 5.419 -12.643 1.00 76.00 94 GLU A O 1
ATOM 727 N N . GLU A 1 95 ? 19.862 6.043 -10.929 1.00 79.94 95 GLU A N 1
ATOM 728 C CA . GLU A 1 95 ? 19.423 5.019 -9.980 1.00 79.94 95 GLU A CA 1
ATOM 729 C C . GLU A 1 95 ? 18.628 5.660 -8.843 1.00 79.94 95 GLU A C 1
ATOM 731 O O . GLU A 1 95 ? 19.001 6.721 -8.333 1.00 79.94 95 GLU A O 1
ATOM 736 N N . ALA A 1 96 ? 17.549 4.995 -8.425 1.00 85.62 96 ALA A N 1
ATOM 737 C CA . ALA A 1 96 ? 16.682 5.480 -7.362 1.00 85.62 96 ALA A CA 1
ATOM 738 C C . ALA A 1 96 ? 17.462 5.673 -6.050 1.00 85.62 96 ALA A C 1
ATOM 740 O O . ALA A 1 96 ? 18.131 4.756 -5.564 1.00 85.62 96 ALA A O 1
ATOM 741 N N . LYS A 1 97 ? 17.357 6.864 -5.454 1.00 87.25 97 LYS A N 1
ATOM 742 C CA . LYS A 1 97 ? 18.023 7.201 -4.188 1.00 87.25 97 LYS A CA 1
ATOM 743 C C . LYS A 1 97 ? 17.020 7.356 -3.055 1.00 87.25 97 LYS A C 1
ATOM 745 O O . LYS A 1 97 ? 15.917 7.844 -3.293 1.00 87.25 97 LYS A O 1
ATOM 750 N N . PRO A 1 98 ? 17.398 6.995 -1.820 1.00 90.81 98 PRO A N 1
ATOM 751 C CA . PRO A 1 98 ? 16.542 7.218 -0.671 1.00 90.81 98 PRO A CA 1
ATOM 752 C C . PRO A 1 98 ? 16.359 8.711 -0.390 1.00 90.81 98 PRO A C 1
ATOM 754 O O . PRO A 1 98 ? 17.320 9.482 -0.436 1.00 90.81 98 PRO A O 1
ATOM 757 N N . VAL A 1 99 ? 15.139 9.086 -0.025 1.00 90.12 99 VAL A N 1
ATOM 758 C CA . VAL A 1 99 ? 14.778 10.386 0.552 1.00 90.12 99 VAL A CA 1
ATOM 759 C C . VAL A 1 99 ? 14.142 10.179 1.925 1.00 90.12 99 VAL A C 1
ATOM 761 O O . VAL A 1 99 ? 13.845 9.045 2.320 1.00 90.12 99 VAL A O 1
ATOM 764 N N . ASP A 1 100 ? 13.971 11.263 2.679 1.00 82.69 100 ASP A N 1
ATOM 765 C CA . ASP A 1 100 ? 13.316 11.187 3.981 1.00 82.69 100 ASP A CA 1
ATOM 766 C C . ASP A 1 100 ? 11.835 10.777 3.842 1.00 82.69 100 ASP A C 1
ATOM 768 O O . ASP A 1 100 ? 11.205 10.841 2.784 1.00 82.69 100 ASP A O 1
ATOM 772 N N . GLY A 1 101 ? 11.284 10.269 4.938 1.00 86.44 101 GLY A N 1
ATOM 773 C CA . GLY A 1 101 ? 9.944 9.701 4.971 1.00 86.44 101 GLY A CA 1
ATOM 774 C C . GLY A 1 101 ? 9.911 8.482 5.877 1.00 86.44 101 GLY A C 1
ATOM 775 O O . GLY A 1 101 ? 10.562 7.473 5.628 1.00 86.44 101 GLY A O 1
ATOM 776 N N . GLN A 1 102 ? 9.144 8.573 6.952 1.00 92.88 102 GLN A N 1
ATOM 777 C CA . GLN A 1 102 ? 8.914 7.474 7.872 1.00 92.88 102 GLN A CA 1
ATOM 778 C C . GLN A 1 102 ? 7.746 6.633 7.359 1.00 92.88 102 GLN A C 1
ATOM 780 O O . GLN A 1 102 ? 6.585 7.008 7.557 1.00 92.88 102 GLN A O 1
ATOM 785 N N . ILE A 1 103 ? 8.043 5.505 6.711 1.00 95.62 103 ILE A N 1
ATOM 786 C CA . ILE A 1 103 ? 7.004 4.557 6.304 1.00 95.62 103 ILE A CA 1
ATOM 787 C C . ILE A 1 103 ? 6.447 3.800 7.515 1.00 95.62 103 ILE A C 1
ATOM 789 O O . ILE A 1 103 ? 7.144 3.465 8.470 1.00 95.62 103 ILE A O 1
ATOM 793 N N . THR A 1 104 ? 5.142 3.558 7.469 1.00 97.00 104 THR A N 1
ATOM 794 C CA . THR A 1 104 ? 4.398 2.656 8.339 1.00 97.00 104 THR A CA 1
ATOM 795 C C . THR A 1 104 ? 3.787 1.557 7.479 1.00 97.00 104 THR A C 1
ATOM 797 O O . THR A 1 104 ? 2.798 1.794 6.784 1.00 97.00 104 THR A O 1
ATOM 800 N N . ASP A 1 105 ? 4.355 0.362 7.574 1.00 98.06 105 ASP A N 1
ATOM 801 C CA . ASP A 1 105 ? 3.751 -0.877 7.088 1.00 98.06 105 ASP A CA 1
ATOM 802 C C . ASP A 1 105 ? 3.127 -1.636 8.262 1.00 98.06 105 ASP A C 1
ATOM 804 O O . ASP A 1 105 ? 3.417 -1.350 9.430 1.00 98.06 105 ASP A O 1
ATOM 808 N N . VAL A 1 106 ? 2.269 -2.611 7.972 1.00 97.62 106 VAL A N 1
ATOM 809 C CA . VAL A 1 106 ? 1.591 -3.394 9.012 1.00 97.62 106 VAL A CA 1
ATOM 810 C C . VAL A 1 106 ? 1.548 -4.868 8.672 1.00 97.62 106 VAL A C 1
ATOM 812 O O . VAL A 1 106 ? 1.441 -5.265 7.515 1.00 97.62 106 VAL A O 1
ATOM 815 N N . LYS A 1 107 ? 1.574 -5.685 9.720 1.00 97.94 107 LYS A N 1
ATOM 816 C CA . LYS A 1 107 ? 1.317 -7.114 9.625 1.00 97.94 107 LYS A CA 1
ATOM 817 C C . LYS A 1 107 ? -0.177 -7.375 9.816 1.00 97.94 107 LYS A C 1
ATOM 819 O O . LYS A 1 107 ? -0.753 -6.931 10.806 1.00 97.94 107 LYS A O 1
ATOM 824 N N . ILE A 1 108 ? -0.774 -8.118 8.895 1.00 98.19 108 ILE A N 1
ATOM 825 C CA . ILE A 1 108 ? -2.142 -8.626 8.955 1.00 98.19 108 ILE A CA 1
ATOM 826 C C . ILE A 1 108 ? -2.094 -9.998 9.626 1.00 98.19 108 ILE A C 1
ATOM 828 O O . ILE A 1 108 ? -1.538 -10.948 9.073 1.00 98.19 108 ILE A O 1
ATOM 832 N N . LYS A 1 109 ? -2.661 -10.103 10.830 1.00 97.00 109 LYS A N 1
ATOM 833 C CA . LYS A 1 109 ? -2.715 -11.363 11.590 1.00 97.00 109 LYS A CA 1
ATOM 834 C C . LYS A 1 109 ? -4.115 -11.973 11.637 1.00 97.00 109 LYS A C 1
ATOM 836 O O . LYS A 1 109 ? -4.291 -13.004 12.280 1.00 97.00 109 LYS A O 1
ATOM 841 N N . GLY A 1 110 ? -5.111 -11.340 11.025 1.00 97.50 110 GLY A N 1
ATOM 842 C CA . GLY A 1 110 ? -6.501 -11.770 11.087 1.00 97.50 110 GLY A CA 1
ATOM 843 C C . GLY A 1 110 ? -7.448 -10.751 10.462 1.00 97.50 110 GLY A C 1
ATOM 844 O O . GLY A 1 110 ? -7.030 -9.840 9.748 1.00 97.50 110 GLY A O 1
ATOM 845 N N . ASN A 1 111 ? -8.739 -10.897 10.748 1.00 98.25 111 ASN A N 1
ATOM 846 C CA . ASN A 1 111 ? -9.723 -9.881 10.394 1.00 98.25 111 ASN A CA 1
ATOM 847 C C . ASN A 1 111 ? -9.506 -8.629 11.249 1.00 98.25 111 ASN A C 1
ATOM 849 O O . ASN A 1 111 ? -9.195 -8.727 12.438 1.00 98.25 111 ASN A O 1
ATOM 853 N N . GLY A 1 112 ? -9.728 -7.452 10.675 1.00 97.31 112 GLY A N 1
ATOM 854 C CA . GLY A 1 112 ? -9.615 -6.203 11.417 1.00 97.31 112 GLY A CA 1
ATOM 855 C C . GLY A 1 112 ? -9.368 -4.994 10.533 1.00 97.31 112 GLY A C 1
ATOM 856 O O . GLY A 1 112 ? -9.364 -5.086 9.308 1.00 97.31 112 GLY A O 1
ATOM 857 N N . THR A 1 113 ? -9.169 -3.842 11.168 1.00 98.00 113 THR A N 1
ATOM 858 C CA . THR A 1 113 ? -8.855 -2.589 10.475 1.00 98.00 113 THR A CA 1
ATOM 859 C C . THR A 1 113 ? -7.386 -2.244 10.654 1.00 98.00 113 THR A C 1
ATOM 861 O O . THR A 1 113 ? -6.885 -2.148 11.773 1.00 98.00 113 THR A O 1
ATOM 864 N N . TYR A 1 114 ? -6.723 -2.011 9.530 1.00 98.06 114 TYR A N 1
ATOM 865 C CA . TYR A 1 114 ? -5.292 -1.787 9.408 1.00 98.06 114 TYR A CA 1
ATOM 866 C C . TYR A 1 114 ? -5.024 -0.405 8.817 1.00 98.06 114 TYR A C 1
ATOM 868 O O . TYR A 1 114 ? -5.882 0.182 8.158 1.00 98.06 114 TYR A O 1
ATOM 876 N N . THR A 1 115 ? -3.850 0.164 9.091 1.00 98.06 115 THR A N 1
ATOM 877 C CA . THR A 1 115 ? -3.443 1.458 8.529 1.00 98.06 115 THR A CA 1
ATOM 878 C C . THR A 1 115 ? -1.977 1.432 8.142 1.00 98.06 115 THR A C 1
ATOM 880 O O . THR A 1 115 ? -1.126 1.248 9.004 1.00 98.06 115 THR A O 1
ATOM 883 N N . VAL A 1 116 ? -1.705 1.695 6.868 1.00 98.44 116 VAL A N 1
ATOM 884 C CA . VAL A 1 116 ? -0.358 1.931 6.336 1.00 98.44 116 VAL A CA 1
ATOM 885 C C . VAL A 1 116 ? -0.196 3.403 5.967 1.00 98.44 116 VAL A C 1
ATOM 887 O O . VAL A 1 116 ? -1.183 4.145 5.882 1.00 98.44 116 VAL A O 1
ATOM 8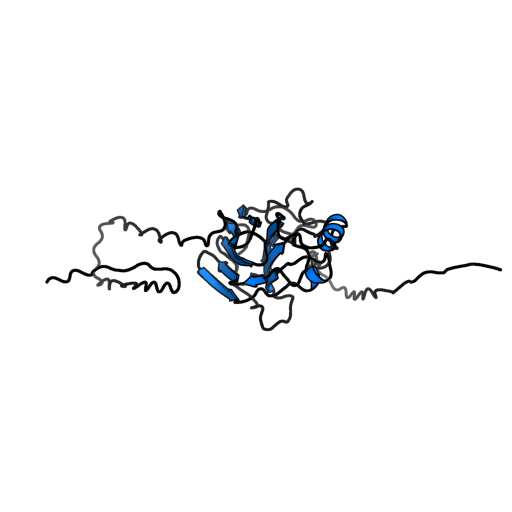90 N N . GLY A 1 117 ? 1.028 3.861 5.746 1.00 97.06 117 GLY A N 1
ATOM 891 C CA . GLY A 1 117 ? 1.251 5.234 5.312 1.00 97.06 117 GLY A CA 1
ATOM 892 C C . GLY A 1 117 ? 2.695 5.681 5.369 1.00 97.06 117 GLY A C 1
ATOM 893 O O . GLY A 1 117 ? 3.606 4.897 5.603 1.00 97.06 117 GLY A O 1
ATOM 894 N N . VAL A 1 118 ? 2.878 6.984 5.220 1.00 95.31 118 VAL A N 1
ATOM 895 C CA . VAL A 1 118 ? 4.158 7.669 5.367 1.00 95.31 118 VAL A CA 1
ATOM 896 C C . VAL A 1 118 ? 3.946 9.006 6.074 1.00 95.31 118 VAL A C 1
ATOM 898 O O . VAL A 1 118 ? 2.899 9.648 5.925 1.00 95.31 118 VAL A O 1
ATOM 901 N N . LYS A 1 119 ? 4.934 9.423 6.864 1.00 94.69 119 LYS A N 1
ATOM 902 C CA . LYS A 1 119 ? 5.019 10.748 7.493 1.00 94.69 119 LYS A CA 1
ATOM 903 C C . LYS A 1 119 ? 6.380 11.375 7.199 1.00 94.69 119 LYS A C 1
ATOM 905 O O . LYS A 1 119 ? 7.337 10.643 6.985 1.00 94.69 119 LYS A O 1
ATOM 910 N N . GLY A 1 120 ? 6.500 12.698 7.245 1.00 90.75 120 GLY A N 1
ATOM 911 C CA . GLY A 1 120 ? 7.771 13.376 7.015 1.00 90.75 120 GLY A CA 1
ATOM 912 C C . GLY A 1 120 ? 8.104 13.500 5.534 1.00 90.75 120 GLY A C 1
ATOM 913 O O . GLY A 1 120 ? 9.273 13.535 5.185 1.00 90.75 120 GLY A O 1
ATOM 914 N N . LEU A 1 121 ? 7.088 13.569 4.667 1.00 87.88 121 LEU A N 1
ATOM 915 C CA . LEU A 1 121 ? 7.286 13.877 3.249 1.00 87.88 121 LEU A CA 1
ATOM 916 C C . LEU A 1 121 ? 7.692 15.341 3.017 1.00 87.88 121 LEU A C 1
ATOM 918 O O . LEU A 1 121 ? 8.121 15.687 1.917 1.00 87.88 121 LEU A O 1
ATOM 922 N N . ASN A 1 122 ? 7.575 16.198 4.038 1.00 80.31 122 ASN A N 1
ATOM 923 C CA . ASN A 1 122 ? 7.983 17.596 3.962 1.00 80.31 122 ASN A CA 1
ATOM 924 C C . ASN A 1 122 ? 9.464 17.704 3.561 1.00 80.31 122 ASN A C 1
ATOM 926 O O . ASN A 1 122 ? 10.329 17.122 4.210 1.00 80.31 122 ASN A O 1
ATOM 930 N N . GLY A 1 123 ? 9.748 18.435 2.484 1.00 75.25 123 GLY A N 1
ATOM 931 C CA . GLY A 1 123 ? 11.096 18.586 1.928 1.00 75.25 123 GLY A CA 1
ATOM 932 C C . GLY A 1 123 ? 11.535 17.468 0.975 1.00 75.25 123 GLY A C 1
ATOM 933 O O . GLY A 1 123 ? 12.504 17.663 0.250 1.00 75.25 123 GLY A O 1
ATOM 934 N N . CYS A 1 124 ? 10.813 16.344 0.921 1.00 78.44 124 CYS A N 1
ATOM 935 C CA . CYS A 1 124 ? 11.055 15.272 -0.053 1.00 78.44 124 CYS A CA 1
ATOM 936 C C . CYS A 1 124 ? 10.218 15.474 -1.308 1.00 78.44 124 CYS A C 1
ATOM 938 O O . CYS A 1 124 ? 10.696 15.286 -2.422 1.00 78.44 124 CYS A O 1
ATOM 940 N N . VAL A 1 125 ? 8.967 15.890 -1.120 1.00 79.38 125 VAL A N 1
ATOM 941 C CA . VAL A 1 125 ? 8.076 16.249 -2.216 1.00 79.38 125 VAL A CA 1
ATOM 942 C C . VAL A 1 125 ? 8.093 17.759 -2.435 1.00 79.38 125 VAL A C 1
ATOM 944 O O . VAL A 1 125 ? 7.978 18.545 -1.493 1.00 79.38 125 VAL A O 1
ATOM 947 N N . THR A 1 126 ? 8.253 18.182 -3.687 1.00 74.31 126 THR A N 1
ATOM 948 C CA . THR A 1 126 ? 8.224 19.601 -4.049 1.00 74.31 126 THR A CA 1
ATOM 949 C C . THR A 1 126 ? 6.783 20.026 -4.288 1.00 74.31 126 THR A C 1
ATOM 951 O O . THR A 1 126 ? 6.113 19.489 -5.161 1.00 74.31 126 THR A O 1
ATOM 954 N N . ASN A 1 127 ? 6.292 20.997 -3.520 1.00 71.81 127 ASN A N 1
ATOM 955 C CA . ASN A 1 127 ? 4.981 21.597 -3.751 1.00 71.81 127 ASN A CA 1
ATOM 956 C C . ASN A 1 127 ? 5.137 22.904 -4.534 1.00 71.81 127 ASN A C 1
ATOM 958 O O . ASN A 1 127 ? 5.160 23.991 -3.960 1.00 71.81 127 ASN A O 1
ATOM 962 N N . ASP A 1 128 ? 5.298 22.782 -5.850 1.00 74.44 128 ASP A N 1
ATOM 963 C CA . ASP A 1 128 ? 5.414 23.904 -6.792 1.00 74.44 128 ASP A CA 1
ATOM 964 C C . ASP A 1 128 ? 4.064 24.311 -7.415 1.00 74.44 128 ASP A C 1
ATOM 966 O O . ASP A 1 128 ? 4.008 25.165 -8.298 1.00 74.44 128 ASP A O 1
ATOM 970 N N . GLY A 1 129 ? 2.966 23.696 -6.961 1.00 72.69 129 GLY A N 1
ATOM 971 C CA . GLY A 1 129 ? 1.625 23.873 -7.518 1.00 72.69 129 GLY A CA 1
ATOM 972 C C . GLY A 1 129 ? 1.349 23.076 -8.798 1.00 72.69 129 GLY A C 1
ATOM 973 O O . GLY A 1 129 ? 0.191 23.012 -9.203 1.00 72.69 129 GLY A O 1
ATOM 974 N N . ASN A 1 130 ? 2.366 22.439 -9.391 1.00 74.62 130 ASN A N 1
ATOM 975 C CA . ASN A 1 130 ? 2.254 21.595 -10.588 1.00 74.62 130 ASN A CA 1
ATOM 976 C C . ASN A 1 130 ? 2.548 20.114 -10.308 1.00 74.62 130 ASN A C 1
ATOM 978 O O . ASN A 1 130 ? 2.326 19.269 -11.173 1.00 74.62 130 ASN 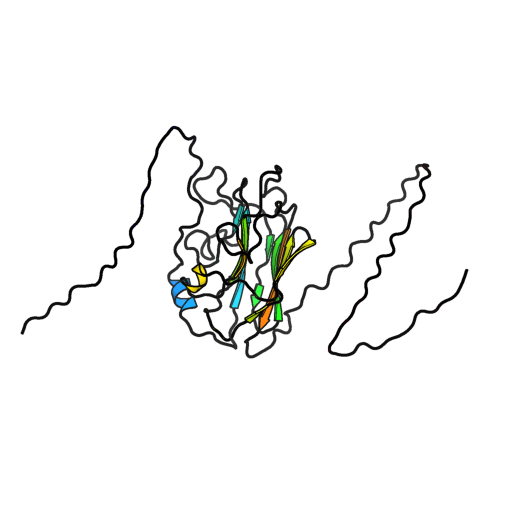A O 1
ATOM 982 N N . THR A 1 131 ? 3.033 19.809 -9.109 1.00 79.31 131 THR A N 1
ATOM 983 C CA . THR A 1 131 ? 3.296 18.460 -8.617 1.00 79.31 131 THR A CA 1
ATOM 984 C C . THR A 1 131 ? 2.050 17.863 -7.954 1.00 79.31 131 THR A C 1
ATOM 986 O O . THR A 1 131 ? 1.414 18.467 -7.084 1.00 79.31 131 THR A O 1
ATOM 989 N N . HIS A 1 132 ? 1.717 16.642 -8.349 1.00 83.75 132 HIS A N 1
ATOM 990 C CA . HIS A 1 132 ? 0.509 15.914 -8.005 1.00 83.75 132 HIS A CA 1
ATOM 991 C C . HIS A 1 132 ? 0.831 14.493 -7.552 1.00 83.75 132 HIS A C 1
ATOM 993 O O . HIS A 1 132 ? 1.761 13.832 -8.019 1.00 83.75 132 HIS A O 1
ATOM 999 N N . VAL A 1 133 ? -0.022 13.970 -6.678 1.00 87.56 133 VAL A N 1
ATOM 1000 C CA . VAL A 1 133 ? -0.042 12.540 -6.373 1.00 87.56 133 VAL A CA 1
ATOM 1001 C C . VAL A 1 133 ? -0.585 11.788 -7.587 1.00 87.56 133 VAL A C 1
ATOM 1003 O O . VAL A 1 133 ? -1.722 12.019 -8.010 1.00 87.56 133 VAL A O 1
ATOM 1006 N N . LYS A 1 134 ? 0.218 10.867 -8.123 1.00 86.00 134 LYS A N 1
ATOM 1007 C CA . LYS A 1 134 ? -0.135 10.006 -9.261 1.00 86.00 134 LYS A CA 1
ATOM 1008 C C . LYS A 1 134 ? -0.639 8.643 -8.834 1.00 86.00 134 LYS A C 1
ATOM 1010 O O . LYS A 1 134 ? -1.441 8.049 -9.558 1.00 86.00 134 LYS A O 1
ATOM 1015 N N . PHE A 1 135 ? -0.197 8.178 -7.669 1.00 89.19 135 PHE A N 1
ATOM 1016 C CA . PHE A 1 135 ? -0.496 6.847 -7.171 1.00 89.19 135 PHE A CA 1
ATOM 1017 C C . PHE A 1 135 ? -0.541 6.809 -5.644 1.00 89.19 135 PHE A C 1
ATOM 1019 O O . PHE A 1 135 ? 0.329 7.368 -4.975 1.00 89.19 135 PHE A O 1
ATOM 1026 N N . VAL A 1 136 ? -1.545 6.124 -5.103 1.00 94.12 136 VAL A N 1
ATOM 1027 C CA . VAL A 1 136 ? -1.617 5.694 -3.704 1.00 94.12 136 VAL A CA 1
ATOM 1028 C C . VAL A 1 136 ? -2.274 4.322 -3.676 1.00 94.12 136 VAL A C 1
ATOM 1030 O O . VAL A 1 136 ? -3.337 4.125 -4.272 1.00 94.12 136 VAL A O 1
ATOM 1033 N N . GLY A 1 137 ? -1.682 3.394 -2.938 1.00 95.12 137 GLY A N 1
ATOM 1034 C CA . GLY A 1 137 ? -2.234 2.056 -2.786 1.00 95.12 137 GLY A CA 1
ATOM 1035 C C . GLY A 1 137 ? -1.577 1.280 -1.656 1.00 95.12 137 GLY A C 1
ATOM 1036 O O . GLY A 1 137 ? -0.814 1.827 -0.854 1.00 95.12 137 GLY A O 1
ATOM 1037 N N . VAL A 1 138 ? -1.909 -0.003 -1.590 1.00 98.25 138 VAL A N 1
ATOM 1038 C CA . VAL A 1 138 ? -1.352 -0.947 -0.622 1.00 98.25 138 VAL A CA 1
ATOM 1039 C C . VAL A 1 138 ? -0.968 -2.238 -1.332 1.00 98.25 138 VAL A C 1
ATOM 1041 O O . VAL A 1 138 ? -1.789 -2.856 -2.014 1.00 98.25 138 VAL A O 1
ATOM 1044 N N . SER A 1 139 ? 0.292 -2.632 -1.178 1.00 97.38 139 SER A N 1
ATOM 1045 C CA . SER A 1 139 ? 0.805 -3.906 -1.671 1.00 97.38 139 SER A CA 1
ATOM 1046 C C . SER A 1 139 ? 0.648 -4.950 -0.576 1.00 97.38 139 SER A C 1
ATOM 1048 O O . SER A 1 139 ? 1.003 -4.663 0.565 1.00 97.38 139 SER A O 1
ATOM 1050 N N . THR A 1 140 ? 0.143 -6.145 -0.878 1.00 97.94 140 THR A N 1
ATOM 1051 C CA . THR A 1 140 ? 0.096 -7.236 0.108 1.00 97.94 140 THR A CA 1
ATOM 1052 C C . THR A 1 140 ? 0.746 -8.496 -0.432 1.00 97.94 140 THR A C 1
ATOM 1054 O O . THR A 1 140 ? 0.744 -8.738 -1.640 1.00 97.94 140 THR A O 1
ATOM 1057 N N . ASP A 1 141 ? 1.287 -9.305 0.474 1.00 97.12 141 ASP A N 1
ATOM 1058 C CA . ASP A 1 141 ? 1.792 -10.653 0.194 1.00 97.12 141 ASP A CA 1
ATOM 1059 C C . ASP A 1 141 ? 0.698 -11.731 0.392 1.00 97.12 141 ASP A C 1
ATOM 1061 O O . ASP A 1 141 ? 0.990 -12.920 0.522 1.00 97.12 141 ASP A O 1
ATOM 1065 N N . ILE A 1 142 ? -0.580 -11.337 0.396 1.00 98.00 142 ILE A N 1
ATOM 1066 C CA . ILE A 1 142 ? -1.716 -12.265 0.402 1.00 98.00 142 ILE A CA 1
ATOM 1067 C C . ILE A 1 142 ? -1.894 -12.804 -1.024 1.00 98.00 142 ILE A C 1
ATOM 1069 O O . ILE A 1 142 ? -2.101 -11.995 -1.931 1.00 98.00 142 ILE A O 1
ATOM 1073 N N . PRO A 1 143 ? -1.864 -14.131 -1.261 1.00 97.38 143 PRO A N 1
ATOM 1074 C CA . PRO A 1 143 ? -2.193 -14.694 -2.569 1.00 97.38 143 PRO A CA 1
ATOM 1075 C C . PRO A 1 143 ? -3.594 -14.279 -3.025 1.00 97.38 143 PRO A C 1
ATOM 1077 O O . PRO A 1 143 ? -4.526 -14.280 -2.216 1.00 97.38 143 PRO A O 1
ATOM 1080 N N . SER A 1 144 ? -3.765 -13.940 -4.303 1.00 94.69 144 SER A N 1
ATOM 1081 C CA . SER A 1 144 ? -5.079 -13.576 -4.849 1.00 94.69 144 SER A CA 1
ATOM 1082 C C . SER A 1 144 ? -6.089 -14.707 -4.643 1.00 94.69 144 SER A C 1
ATOM 1084 O O . SER A 1 144 ? -5.818 -15.866 -4.949 1.00 94.69 144 SER A O 1
ATOM 1086 N N . ASN A 1 145 ? -7.251 -14.380 -4.074 1.00 94.31 145 ASN A N 1
ATOM 1087 C CA . ASN A 1 145 ? -8.286 -15.353 -3.733 1.00 94.31 145 ASN A CA 1
ATOM 1088 C C . ASN A 1 145 ? -9.659 -14.684 -3.550 1.00 94.31 145 ASN A C 1
ATOM 1090 O O . ASN A 1 145 ? -9.750 -13.482 -3.308 1.00 94.31 145 ASN A O 1
ATOM 1094 N N . ASP A 1 146 ? -10.725 -15.485 -3.579 1.00 94.81 146 ASP A N 1
ATOM 1095 C CA . ASP A 1 146 ? -12.102 -14.997 -3.422 1.00 94.81 146 ASP A CA 1
ATOM 1096 C C . ASP A 1 146 ? -12.569 -14.866 -1.963 1.00 94.81 146 ASP A C 1
ATOM 1098 O O . ASP A 1 146 ? -13.627 -14.282 -1.708 1.00 94.81 146 ASP A O 1
ATOM 1102 N N . THR A 1 147 ? -11.819 -15.408 -1.003 1.00 97.00 147 THR A N 1
ATOM 1103 C CA . THR A 1 147 ? -12.193 -15.452 0.419 1.00 97.00 147 THR A CA 1
ATOM 1104 C C . THR A 1 147 ? -11.915 -14.124 1.111 1.00 97.00 147 THR A C 1
ATOM 1106 O O . THR A 1 147 ? -12.768 -13.609 1.835 1.00 97.00 147 THR A O 1
ATOM 1109 N N . VAL A 1 148 ? -10.726 -13.562 0.893 1.00 98.12 148 VAL A N 1
ATOM 1110 C CA . VAL A 1 148 ? -10.301 -12.315 1.524 1.00 98.12 148 VAL A CA 1
ATOM 1111 C C . VAL A 1 148 ? -11.023 -11.141 0.875 1.00 98.12 148 VAL A C 1
ATOM 1113 O O . VAL A 1 148 ? -11.022 -10.983 -0.345 1.00 98.12 148 VAL A O 1
ATOM 1116 N N . LYS A 1 149 ? -11.633 -10.288 1.700 1.00 98.12 149 LYS A N 1
ATOM 1117 C CA . LYS A 1 149 ? -12.261 -9.038 1.258 1.00 98.12 149 LYS A CA 1
ATOM 1118 C C . LYS A 1 149 ? -11.602 -7.857 1.943 1.00 98.12 149 LYS A C 1
ATOM 1120 O O . LYS A 1 149 ? -11.459 -7.850 3.168 1.00 98.12 149 LYS A O 1
ATOM 1125 N N . ILE A 1 150 ? -11.252 -6.857 1.138 1.00 98.25 150 ILE A N 1
ATOM 1126 C CA . ILE A 1 150 ? -10.720 -5.577 1.596 1.00 98.25 150 ILE A CA 1
ATOM 1127 C C . ILE A 1 150 ? -11.787 -4.509 1.368 1.00 98.25 150 ILE A C 1
ATOM 1129 O O . ILE A 1 150 ? -12.220 -4.273 0.239 1.00 98.25 150 ILE A O 1
ATOM 1133 N N . THR A 1 151 ? -12.227 -3.883 2.453 1.00 97.81 151 THR A N 1
ATOM 1134 C CA . THR A 1 151 ? -13.355 -2.945 2.471 1.00 97.81 151 THR A CA 1
ATOM 1135 C C . THR A 1 151 ? -13.036 -1.702 3.297 1.00 97.81 151 THR A C 1
ATOM 1137 O O . THR A 1 151 ? -11.974 -1.610 3.919 1.00 97.81 151 THR A O 1
ATOM 1140 N N . ASN A 1 152 ? -13.949 -0.727 3.308 1.00 96.50 152 ASN A N 1
ATOM 1141 C CA . ASN A 1 152 ? -13.851 0.502 4.107 1.00 96.50 152 ASN A CA 1
ATOM 1142 C C . ASN A 1 152 ? -12.521 1.247 3.909 1.00 96.50 152 ASN A C 1
ATOM 1144 O O . ASN A 1 152 ? -11.909 1.734 4.867 1.00 96.50 152 ASN A O 1
ATOM 1148 N N . VAL A 1 153 ? -12.057 1.323 2.664 1.00 96.81 153 VAL A N 1
ATOM 1149 C CA . VAL A 1 153 ? -10.767 1.917 2.332 1.00 96.81 153 VAL A CA 1
ATOM 1150 C C . VAL A 1 153 ? -10.878 3.438 2.419 1.00 96.81 153 VAL A C 1
ATOM 1152 O O . VAL A 1 153 ? -11.728 4.060 1.782 1.00 96.81 153 VAL A O 1
ATOM 1155 N N . LYS A 1 154 ? -10.016 4.065 3.220 1.00 95.31 154 LYS A N 1
ATOM 1156 C CA . LYS A 1 154 ? -9.961 5.517 3.429 1.00 95.31 154 LYS A CA 1
ATOM 1157 C C . LYS A 1 154 ? -8.540 6.015 3.221 1.00 95.31 154 LYS A C 1
ATOM 1159 O O . LYS A 1 154 ? -7.626 5.571 3.912 1.00 95.31 154 LYS A O 1
ATOM 1164 N N . THR A 1 155 ? -8.361 7.007 2.353 1.00 94.50 155 THR A N 1
ATOM 1165 C CA . THR A 1 155 ? -7.077 7.713 2.216 1.00 94.50 155 THR A CA 1
ATOM 1166 C C . THR A 1 155 ? -7.155 9.078 2.878 1.00 94.50 155 THR A C 1
ATOM 1168 O O . THR A 1 155 ? -8.026 9.896 2.557 1.00 94.50 155 THR A O 1
ATOM 1171 N N . LYS A 1 156 ? -6.220 9.334 3.793 1.00 93.88 156 LYS A N 1
ATOM 1172 C CA . LYS A 1 156 ? -5.996 10.639 4.411 1.00 93.88 156 LYS A CA 1
ATOM 1173 C C . LYS A 1 156 ? -4.702 11.238 3.890 1.00 93.88 156 LYS A C 1
ATOM 1175 O O . LYS A 1 156 ? -3.672 10.575 3.916 1.00 93.88 156 LYS A O 1
ATOM 1180 N N . ILE A 1 157 ? -4.767 12.497 3.484 1.00 91.44 157 ILE A N 1
ATOM 1181 C CA . ILE A 1 157 ? -3.608 13.320 3.136 1.00 91.44 157 ILE A CA 1
ATOM 1182 C C . ILE A 1 157 ? -3.566 14.451 4.158 1.00 91.44 157 ILE A C 1
ATOM 1184 O O . ILE A 1 157 ? -4.577 15.129 4.356 1.00 91.44 157 ILE A O 1
ATOM 1188 N N . ASP A 1 158 ? -2.443 14.588 4.860 1.00 91.81 158 ASP A N 1
ATOM 1189 C CA . ASP A 1 158 ? -2.243 15.561 5.943 1.00 91.81 158 ASP A CA 1
ATOM 1190 C C . ASP A 1 158 ? -3.370 15.539 6.993 1.00 91.81 158 ASP A C 1
ATOM 1192 O O . ASP A 1 158 ? -3.887 16.560 7.441 1.00 91.81 158 ASP A O 1
ATOM 1196 N N . GLY A 1 159 ? -3.813 14.331 7.357 1.00 91.00 159 GLY A N 1
ATOM 1197 C CA . GLY A 1 159 ? -4.888 14.111 8.332 1.00 91.00 159 GLY A CA 1
ATOM 1198 C C . GLY A 1 159 ? -6.313 14.331 7.805 1.00 91.00 159 GLY A C 1
ATOM 1199 O O . GLY A 1 159 ? -7.267 13.940 8.482 1.00 91.00 159 GLY A O 1
ATOM 1200 N N . ILE A 1 160 ? -6.480 14.867 6.594 1.00 90.50 160 ILE A N 1
ATOM 1201 C CA . ILE A 1 160 ? -7.782 15.117 5.967 1.00 90.50 160 ILE A CA 1
ATOM 1202 C C . ILE A 1 160 ? -8.172 13.919 5.103 1.00 90.50 160 ILE A C 1
ATOM 1204 O O . ILE A 1 160 ? -7.431 13.530 4.203 1.00 90.50 160 ILE A O 1
ATOM 1208 N N . THR A 1 161 ? -9.358 13.351 5.332 1.00 92.12 161 THR A N 1
ATOM 1209 C CA . THR A 1 161 ? -9.912 12.299 4.465 1.00 92.12 161 THR A CA 1
ATOM 1210 C C . THR A 1 161 ? -10.181 12.861 3.069 1.00 92.12 161 THR A C 1
ATOM 1212 O O . THR A 1 161 ? -11.014 13.751 2.909 1.00 92.12 161 THR A O 1
ATOM 1215 N N . LYS A 1 162 ? -9.478 12.339 2.060 1.00 89.94 162 LYS A N 1
ATOM 1216 C CA . LYS A 1 162 ? -9.633 12.725 0.645 1.00 89.94 162 LYS A CA 1
ATOM 1217 C C . LYS A 1 162 ? -10.436 11.703 -0.151 1.00 89.94 162 LYS A C 1
ATOM 1219 O O . LYS A 1 162 ? -11.145 12.069 -1.090 1.00 89.94 162 LYS A O 1
ATOM 1224 N N . LEU A 1 163 ? -10.332 10.433 0.238 1.00 90.62 163 LEU A N 1
ATOM 1225 C CA . LEU A 1 163 ? -10.966 9.309 -0.439 1.00 90.62 163 LEU A CA 1
ATOM 1226 C C . LEU A 1 163 ? -11.650 8.373 0.541 1.00 90.62 163 LEU A C 1
ATOM 1228 O O . LEU A 1 163 ? -11.186 8.167 1.665 1.00 90.62 163 LEU A O 1
ATOM 1232 N N . THR A 1 164 ? -12.743 7.784 0.077 1.00 92.12 164 THR A N 1
ATOM 1233 C CA . THR A 1 164 ? -13.435 6.676 0.728 1.00 92.12 164 THR A CA 1
ATOM 1234 C C . THR A 1 164 ? -13.968 5.759 -0.363 1.00 92.12 164 THR A C 1
ATOM 1236 O O . THR A 1 164 ? -14.538 6.250 -1.338 1.00 92.12 164 THR A O 1
ATOM 1239 N N . GLN A 1 165 ? -13.731 4.461 -0.212 1.00 92.31 165 GLN A N 1
ATOM 1240 C CA . GLN A 1 165 ? -14.194 3.402 -1.101 1.00 92.31 165 GLN A CA 1
ATOM 1241 C C . GLN A 1 165 ? -14.762 2.281 -0.227 1.00 92.31 165 GLN A C 1
ATOM 1243 O O . GLN A 1 165 ? -14.118 1.857 0.736 1.00 92.31 165 GLN A O 1
ATOM 1248 N N . ASP A 1 166 ? -15.961 1.803 -0.550 1.00 94.00 166 ASP A N 1
ATOM 1249 C CA . ASP A 1 166 ? -16.595 0.729 0.224 1.00 94.00 166 ASP A CA 1
ATOM 1250 C C . ASP A 1 166 ? -15.852 -0.598 0.038 1.00 94.00 166 ASP A C 1
ATOM 1252 O O . ASP A 1 166 ? -15.628 -1.322 1.006 1.00 94.00 166 ASP A O 1
ATOM 1256 N N . ASN A 1 167 ? -15.397 -0.868 -1.189 1.00 94.94 167 ASN A N 1
ATOM 1257 C CA . ASN A 1 167 ? -14.568 -2.014 -1.549 1.00 94.94 167 ASN A CA 1
ATOM 1258 C C . ASN A 1 167 ? -13.244 -1.531 -2.144 1.00 94.94 167 ASN A C 1
ATOM 1260 O O . ASN A 1 167 ? -13.201 -0.499 -2.817 1.00 94.94 167 ASN A O 1
ATOM 1264 N N . ALA A 1 168 ? -12.173 -2.283 -1.903 1.00 94.19 168 ALA A N 1
ATOM 1265 C CA . ALA A 1 168 ? -10.891 -2.036 -2.545 1.00 94.19 168 ALA A CA 1
ATOM 1266 C C . ALA A 1 168 ? -10.980 -2.222 -4.067 1.00 94.19 168 ALA A C 1
ATOM 1268 O O . ALA A 1 168 ? -11.641 -3.140 -4.552 1.00 94.19 168 ALA A O 1
ATOM 1269 N N . ILE A 1 169 ? -10.273 -1.367 -4.806 1.00 92.62 169 ILE A N 1
ATOM 1270 C CA . ILE A 1 169 ? -10.099 -1.495 -6.255 1.00 92.62 169 ILE A CA 1
ATOM 1271 C C . ILE A 1 169 ? -8.799 -2.261 -6.480 1.00 92.62 169 ILE A C 1
ATOM 1273 O O . ILE A 1 169 ? -7.715 -1.712 -6.267 1.00 92.62 169 ILE A O 1
ATOM 1277 N N . ILE A 1 170 ? -8.918 -3.537 -6.835 1.00 91.88 170 ILE A N 1
ATOM 1278 C CA . ILE A 1 170 ? -7.781 -4.452 -6.972 1.00 91.88 170 ILE A CA 1
ATOM 1279 C C . ILE A 1 170 ? -6.860 -3.995 -8.108 1.00 91.88 170 ILE A C 1
ATOM 1281 O O . ILE A 1 170 ? -7.318 -3.485 -9.132 1.00 91.88 170 ILE A O 1
ATOM 1285 N N . ASP A 1 171 ? -5.550 -4.124 -7.896 1.00 89.00 171 ASP A N 1
ATOM 1286 C CA . ASP A 1 171 ? -4.566 -3.875 -8.944 1.00 89.00 171 ASP A CA 1
ATOM 1287 C C . ASP A 1 171 ? -4.436 -5.106 -9.843 1.00 89.00 171 ASP A C 1
ATOM 1289 O O . ASP A 1 171 ? -3.830 -6.106 -9.456 1.00 89.00 171 ASP A O 1
ATOM 1293 N N . GLU A 1 172 ? -4.988 -5.001 -11.051 1.00 83.75 172 GLU A N 1
ATOM 1294 C CA . GLU A 1 172 ? -4.964 -6.056 -12.069 1.00 83.75 172 GLU A CA 1
ATOM 1295 C C . GLU A 1 172 ? -3.538 -6.533 -12.392 1.00 83.75 172 GLU A C 1
ATOM 1297 O O . GLU A 1 172 ? -3.333 -7.718 -12.626 1.00 83.75 172 GLU A O 1
ATOM 1302 N N . GLU A 1 173 ? -2.523 -5.655 -12.353 1.00 80.44 173 GLU A N 1
ATOM 1303 C CA . GLU A 1 173 ? -1.142 -6.085 -12.622 1.00 80.44 173 GLU A CA 1
ATOM 1304 C C . GLU A 1 173 ? -0.631 -7.009 -11.526 1.00 80.44 173 GLU A C 1
ATOM 1306 O O . GLU A 1 173 ? -0.000 -8.007 -11.841 1.00 80.44 173 GLU A O 1
ATOM 1311 N N . ALA A 1 174 ? -0.927 -6.717 -10.258 1.00 80.94 174 ALA A N 1
ATOM 1312 C CA . ALA A 1 174 ? -0.529 -7.586 -9.156 1.00 80.94 174 ALA A CA 1
ATOM 1313 C C . ALA A 1 174 ? -1.327 -8.897 -9.140 1.00 80.94 174 ALA A C 1
ATOM 1315 O O . ALA A 1 174 ? -0.781 -9.944 -8.781 1.00 80.94 174 ALA A O 1
ATOM 1316 N N . GLU A 1 175 ? -2.598 -8.844 -9.547 1.00 80.25 175 GLU A N 1
ATOM 1317 C CA . GLU A 1 175 ? -3.454 -10.019 -9.703 1.00 80.25 175 GLU A CA 1
ATOM 1318 C C . GLU A 1 175 ? -2.952 -10.945 -10.824 1.00 80.25 175 GLU A C 1
ATOM 1320 O O . GLU A 1 175 ? -2.920 -12.166 -10.644 1.00 80.25 175 GLU A O 1
ATOM 1325 N N . ASP A 1 176 ? -2.467 -10.374 -11.928 1.00 81.12 176 ASP A N 1
ATOM 1326 C CA . ASP A 1 176 ? -1.837 -11.106 -13.031 1.00 81.12 176 ASP A CA 1
ATOM 1327 C C . ASP A 1 176 ? -0.414 -11.575 -12.686 1.00 81.12 176 ASP A C 1
ATOM 1329 O O . ASP A 1 176 ? -0.013 -12.686 -13.041 1.00 81.12 176 ASP A O 1
ATOM 1333 N N . ALA A 1 177 ? 0.373 -10.740 -12.006 1.00 81.62 177 ALA A N 1
ATOM 1334 C CA . ALA A 1 177 ? 1.737 -11.032 -11.586 1.00 81.62 177 ALA A CA 1
ATOM 1335 C C . ALA A 1 177 ? 2.176 -10.091 -10.436 1.00 81.62 177 ALA A C 1
ATOM 1337 O O . ALA A 1 177 ? 2.371 -8.897 -10.651 1.00 81.62 177 ALA A O 1
ATOM 1338 N N . PRO A 1 178 ? 2.433 -10.599 -9.215 1.00 89.94 178 PRO A N 1
ATOM 1339 C CA . PRO A 1 178 ? 2.797 -11.980 -8.893 1.00 89.94 178 PRO A CA 1
ATOM 1340 C C . PRO A 1 178 ? 1.639 -12.906 -8.469 1.00 89.94 178 PRO A C 1
ATOM 1342 O O . PRO A 1 178 ? 1.927 -13.983 -7.949 1.00 89.94 178 PRO A O 1
ATOM 1345 N N . HIS A 1 179 ? 0.377 -12.533 -8.698 1.00 92.94 179 HIS A N 1
ATOM 1346 C CA . HIS A 1 179 ? -0.828 -13.158 -8.128 1.00 92.94 179 HIS A CA 1
ATOM 1347 C C . HIS A 1 179 ? -1.018 -12.859 -6.637 1.00 92.94 179 HIS A C 1
ATOM 1349 O O . HIS A 1 179 ? -1.257 -13.759 -5.829 1.00 92.94 179 HIS A O 1
ATOM 1355 N N . THR A 1 180 ? -0.892 -11.587 -6.256 1.00 95.81 180 THR A N 1
ATOM 1356 C CA . THR A 1 180 ? -1.200 -11.139 -4.892 1.00 95.81 180 THR A CA 1
ATOM 1357 C C . THR A 1 180 ? -2.254 -10.041 -4.856 1.00 95.81 180 THR A C 1
ATOM 1359 O O . THR A 1 180 ? -2.422 -9.261 -5.794 1.00 95.81 180 THR A O 1
ATOM 1362 N N . LEU A 1 181 ? -2.952 -9.954 -3.725 1.00 95.62 181 LEU A N 1
ATOM 1363 C CA . LEU A 1 181 ? -4.065 -9.040 -3.501 1.00 95.62 181 LEU A CA 1
ATOM 1364 C C . LEU A 1 181 ? -3.568 -7.621 -3.170 1.00 95.62 181 LEU A C 1
ATOM 1366 O O . LEU A 1 181 ? -3.587 -7.185 -2.016 1.00 95.62 181 LEU A O 1
ATOM 1370 N N . CYS A 1 182 ? -3.097 -6.890 -4.177 1.00 95.81 182 CYS A N 1
ATOM 1371 C CA . CYS A 1 182 ? -2.780 -5.463 -4.056 1.00 95.81 182 CYS A CA 1
ATOM 1372 C C . CYS A 1 182 ? -3.981 -4.610 -4.477 1.00 95.81 182 CYS A C 1
ATOM 1374 O O . CYS A 1 182 ? -4.819 -5.049 -5.263 1.00 95.81 182 CYS A O 1
ATOM 1376 N N . PHE A 1 183 ? -4.077 -3.384 -3.967 1.00 95.12 183 PHE A N 1
ATOM 1377 C CA . PHE A 1 183 ? -5.175 -2.491 -4.331 1.00 95.12 183 PHE A CA 1
ATOM 1378 C C . PHE A 1 183 ? -4.771 -1.024 -4.361 1.00 95.12 183 PHE A C 1
ATOM 1380 O O . PHE A 1 183 ? -3.856 -0.578 -3.661 1.00 95.12 183 PHE A O 1
ATOM 1387 N N . ASN A 1 184 ? -5.533 -0.266 -5.144 1.00 93.12 184 ASN A N 1
ATOM 1388 C CA . ASN A 1 184 ? -5.296 1.136 -5.428 1.00 93.12 184 ASN A CA 1
ATOM 1389 C C . ASN A 1 184 ? -6.402 2.001 -4.830 1.00 93.12 184 ASN A C 1
ATOM 1391 O O . ASN A 1 184 ? -7.590 1.687 -4.917 1.00 93.12 184 ASN A O 1
ATOM 1395 N N . THR A 1 185 ? -6.014 3.134 -4.251 1.00 92.31 185 THR A N 1
ATOM 1396 C CA . THR A 1 185 ? -6.963 4.174 -3.831 1.00 92.31 185 THR A CA 1
ATOM 1397 C C . THR A 1 185 ? -6.970 5.338 -4.816 1.00 92.31 185 THR A C 1
ATOM 1399 O O . THR A 1 185 ? -8.011 5.943 -5.071 1.00 92.31 185 THR A O 1
ATOM 1402 N N . ALA A 1 186 ? -5.818 5.605 -5.432 1.00 89.88 186 ALA A N 1
ATOM 1403 C CA . ALA A 1 186 ? -5.626 6.584 -6.489 1.00 89.88 186 ALA A CA 1
ATOM 1404 C C . ALA A 1 186 ? -4.607 6.043 -7.492 1.00 89.88 186 ALA A C 1
ATOM 1406 O O . ALA A 1 186 ? -3.552 5.564 -7.082 1.00 89.88 186 ALA A O 1
ATOM 1407 N N . ASN A 1 187 ? -4.892 6.118 -8.790 1.00 88.19 187 ASN A N 1
ATOM 1408 C CA . ASN A 1 187 ? -3.936 5.711 -9.818 1.00 88.19 187 ASN A CA 1
ATOM 1409 C C . ASN A 1 187 ? -4.252 6.403 -11.148 1.00 88.19 187 ASN A C 1
ATOM 1411 O O . ASN A 1 187 ? -5.260 6.107 -11.780 1.00 88.19 187 ASN A O 1
ATOM 1415 N N . THR A 1 188 ? -3.383 7.316 -11.574 1.00 83.31 188 THR A N 1
ATOM 1416 C CA . THR A 1 188 ? -3.531 8.055 -12.843 1.00 83.31 188 THR A CA 1
ATOM 1417 C C . THR A 1 188 ? -3.098 7.261 -14.077 1.00 83.31 188 THR A C 1
ATOM 1419 O O . THR A 1 188 ? -3.442 7.639 -15.193 1.00 83.31 188 THR A O 1
ATOM 1422 N N . TYR A 1 189 ? -2.388 6.144 -13.895 1.00 79.00 189 TYR A N 1
ATOM 1423 C CA . TYR A 1 189 ? -1.987 5.248 -14.985 1.00 79.00 189 TYR A CA 1
ATOM 1424 C C . TYR A 1 189 ? -3.099 4.269 -15.378 1.00 79.00 189 TYR A C 1
ATOM 1426 O O . TYR A 1 189 ? -3.021 3.620 -16.420 1.00 79.00 189 TYR A O 1
ATOM 1434 N N . ARG A 1 190 ? -4.148 4.159 -14.554 1.00 74.81 190 ARG A N 1
ATOM 1435 C CA . ARG A 1 190 ? -5.307 3.300 -14.797 1.00 74.81 190 ARG A CA 1
ATOM 1436 C C . ARG A 1 190 ? -6.484 4.161 -15.240 1.00 74.81 190 ARG A C 1
ATOM 1438 O O . ARG A 1 190 ? -6.840 5.132 -14.584 1.00 74.81 190 ARG A O 1
ATOM 1445 N N . ASN A 1 191 ? -7.127 3.775 -16.336 1.00 63.88 191 ASN A N 1
ATOM 1446 C CA . ASN A 1 191 ? -8.294 4.482 -16.862 1.00 63.88 191 ASN A CA 1
ATOM 1447 C C . ASN A 1 191 ? -9.608 3.914 -16.292 1.00 63.88 191 ASN A C 1
ATOM 1449 O O . ASN A 1 191 ? -10.509 3.537 -17.045 1.00 63.88 191 ASN A O 1
ATOM 1453 N N . THR A 1 192 ? -9.710 3.798 -14.965 1.00 68.88 192 THR A N 1
ATOM 1454 C CA . THR A 1 192 ? -10.943 3.364 -14.294 1.00 68.88 192 THR A CA 1
ATOM 1455 C C . THR A 1 192 ? -11.633 4.568 -13.667 1.00 68.88 192 THR A C 1
ATOM 1457 O O . THR A 1 192 ? -11.012 5.398 -13.012 1.00 68.88 192 THR A O 1
ATOM 1460 N N . LYS A 1 193 ? -12.954 4.680 -13.851 1.00 69.06 193 LYS A N 1
ATOM 1461 C CA . LYS A 1 193 ? -13.744 5.803 -13.306 1.00 69.06 193 LYS A CA 1
ATOM 1462 C C . LYS A 1 193 ? -13.755 5.851 -11.772 1.00 69.06 193 LYS A C 1
ATOM 1464 O O . LYS A 1 193 ? -14.145 6.859 -11.192 1.00 69.06 193 LYS A O 1
ATOM 1469 N N . GLU A 1 194 ? -13.386 4.745 -11.136 1.00 72.44 194 GLU A N 1
ATOM 1470 C CA . GLU A 1 194 ? -13.447 4.530 -9.691 1.00 72.44 194 GLU A CA 1
ATOM 1471 C C . GLU A 1 194 ? -12.162 4.982 -8.979 1.00 72.44 194 GLU A C 1
ATOM 1473 O O . GLU A 1 194 ? -12.196 5.307 -7.788 1.00 72.44 194 GLU A O 1
ATOM 1478 N N . LEU A 1 195 ? -11.039 5.070 -9.703 1.00 80.50 195 LEU A N 1
ATOM 1479 C CA . LEU A 1 195 ? -9.794 5.630 -9.191 1.00 80.50 195 LEU A CA 1
ATOM 1480 C C . LEU A 1 195 ? -9.774 7.123 -9.486 1.00 80.50 195 LEU A C 1
ATOM 1482 O O . LEU A 1 195 ? -9.687 7.558 -10.632 1.00 80.50 195 LEU A O 1
ATOM 1486 N N . LYS A 1 196 ? -9.874 7.935 -8.428 1.00 69.50 196 LYS A N 1
ATOM 1487 C CA . LYS A 1 196 ? -9.758 9.382 -8.597 1.00 69.50 196 LYS A CA 1
ATOM 1488 C C . LYS A 1 196 ? -8.352 9.734 -9.053 1.00 69.50 196 LYS A C 1
ATOM 1490 O O . LYS A 1 196 ? -7.356 9.234 -8.527 1.00 69.50 196 LYS A O 1
ATOM 1495 N N . THR A 1 197 ? -8.311 10.655 -9.994 1.00 61.84 197 THR A N 1
ATOM 1496 C CA . THR A 1 197 ? -7.102 11.126 -10.640 1.00 61.84 197 THR A CA 1
ATOM 1497 C C . THR A 1 197 ? -6.750 12.503 -10.089 1.00 61.84 197 THR A C 1
ATOM 1499 O O . THR A 1 197 ? -7.549 13.430 -10.193 1.00 61.84 197 THR A O 1
ATOM 1502 N N . GLU A 1 198 ? -5.544 12.592 -9.528 1.00 67.25 198 GLU A N 1
ATOM 1503 C CA . GLU A 1 198 ? -4.826 13.803 -9.109 1.00 67.25 198 GLU A CA 1
ATOM 1504 C C . GLU A 1 198 ? -5.288 14.458 -7.794 1.00 67.25 198 GLU A C 1
ATOM 1506 O O . GLU A 1 198 ? -6.330 15.104 -7.685 1.00 67.25 198 GLU A O 1
ATOM 1511 N N . PHE A 1 199 ? -4.437 14.324 -6.773 1.00 75.38 199 PHE A N 1
ATOM 1512 C CA . PHE A 1 199 ? -4.484 15.132 -5.555 1.00 75.38 199 PHE A CA 1
ATOM 1513 C C . PHE A 1 199 ? -3.307 16.091 -5.552 1.00 75.38 199 PHE A C 1
ATOM 1515 O O . PHE A 1 199 ? -2.224 15.744 -6.026 1.00 75.38 199 PHE A O 1
ATOM 1522 N N . GLN A 1 200 ? -3.495 17.257 -4.936 1.00 78.38 200 GLN A N 1
ATOM 1523 C CA . GLN A 1 200 ? -2.350 18.058 -4.526 1.00 78.38 200 GLN A CA 1
ATOM 1524 C C . GLN A 1 200 ? -1.421 17.218 -3.646 1.00 78.38 200 GLN A C 1
ATOM 1526 O O . GLN A 1 200 ? -1.875 16.396 -2.841 1.00 78.38 200 GLN A O 1
ATOM 1531 N N . ILE A 1 201 ? -0.126 17.441 -3.831 1.00 84.69 201 ILE A N 1
ATOM 1532 C CA . ILE A 1 201 ? 0.942 16.800 -3.075 1.00 84.69 201 ILE A CA 1
ATOM 1533 C C . ILE A 1 201 ? 0.732 16.980 -1.548 1.00 84.69 201 ILE A C 1
ATOM 1535 O O . ILE A 1 201 ? 0.302 18.057 -1.117 1.00 84.69 201 ILE A O 1
ATOM 1539 N N . PRO A 1 202 ? 0.983 15.951 -0.711 1.00 87.25 202 PRO A N 1
ATOM 1540 C CA . PRO A 1 202 ? 0.987 16.092 0.748 1.00 87.25 202 PRO A CA 1
ATOM 1541 C C . PRO A 1 202 ? 2.031 17.114 1.210 1.00 87.25 202 PRO A C 1
ATOM 1543 O O . PRO A 1 202 ? 3.124 17.186 0.655 1.00 87.25 202 PRO A O 1
ATOM 1546 N N . ASN A 1 203 ? 1.735 17.836 2.289 1.00 88.06 203 ASN A N 1
ATOM 1547 C CA . ASN A 1 203 ? 2.726 18.643 3.002 1.00 88.06 203 ASN A CA 1
ATOM 1548 C C . ASN A 1 203 ? 3.573 17.795 3.957 1.00 88.06 203 ASN A C 1
ATOM 1550 O O . ASN A 1 203 ? 4.719 18.141 4.220 1.00 88.06 203 ASN A O 1
ATOM 1554 N N . ASP A 1 204 ? 3.015 16.716 4.512 1.00 91.25 204 ASP A N 1
ATOM 1555 C CA . ASP A 1 204 ? 3.708 15.872 5.492 1.00 91.25 204 ASP A CA 1
ATOM 1556 C C . ASP A 1 204 ? 3.388 14.384 5.340 1.00 91.25 204 ASP A C 1
ATOM 1558 O O . ASP A 1 204 ? 4.294 13.554 5.423 1.00 91.25 204 ASP A O 1
ATOM 1562 N N . SER A 1 205 ? 2.116 14.010 5.169 1.00 94.00 205 SER A N 1
ATOM 1563 C CA . SER A 1 205 ? 1.727 12.609 5.369 1.00 94.00 205 SER A CA 1
ATOM 1564 C C . SER A 1 205 ? 0.615 12.105 4.465 1.00 94.00 205 SER A C 1
ATOM 1566 O O . SER A 1 205 ? -0.308 12.828 4.087 1.00 94.00 205 SER A O 1
ATOM 1568 N N . VAL A 1 206 ? 0.673 10.801 4.201 1.00 94.56 206 VAL A N 1
ATOM 1569 C CA . VAL A 1 206 ? -0.382 10.032 3.539 1.00 94.56 206 VAL A CA 1
ATOM 1570 C C . VAL A 1 206 ? -0.644 8.782 4.367 1.00 94.56 206 VAL A C 1
ATOM 1572 O O . VAL A 1 206 ? 0.289 8.123 4.816 1.00 94.56 206 VAL A O 1
ATOM 1575 N N . LYS A 1 207 ? -1.914 8.453 4.597 1.00 96.75 207 LYS A N 1
ATOM 1576 C CA . LYS A 1 207 ? -2.334 7.231 5.294 1.00 96.75 207 LYS A CA 1
ATOM 1577 C C . LYS A 1 207 ? -3.450 6.547 4.530 1.00 96.75 207 LYS A C 1
ATOM 1579 O O . LYS A 1 207 ? -4.381 7.218 4.085 1.00 96.75 207 LYS A O 1
ATOM 1584 N N . VAL A 1 208 ? -3.391 5.225 4.452 1.00 97.69 208 VAL A N 1
ATOM 1585 C CA . VAL A 1 208 ? -4.461 4.380 3.925 1.00 97.69 208 VAL A CA 1
ATOM 1586 C C . VAL A 1 208 ? -4.928 3.459 5.040 1.00 97.69 208 VAL A C 1
ATOM 1588 O O . VAL A 1 208 ? -4.163 2.634 5.529 1.00 97.69 208 VAL A O 1
ATOM 1591 N N . THR A 1 209 ? -6.181 3.622 5.449 1.00 98.19 209 THR A N 1
ATOM 1592 C CA . THR A 1 209 ? -6.860 2.742 6.404 1.00 98.19 209 THR A CA 1
ATOM 1593 C C . THR A 1 209 ? -7.803 1.828 5.635 1.00 98.19 209 THR A C 1
ATOM 1595 O O . THR A 1 209 ? -8.485 2.300 4.731 1.00 98.19 209 THR A O 1
ATOM 1598 N N . PHE A 1 210 ? -7.849 0.545 5.975 1.00 98.44 210 PHE A N 1
ATOM 1599 C CA . PHE A 1 210 ? -8.682 -0.451 5.298 1.00 98.44 210 PHE A CA 1
ATOM 1600 C C . PHE A 1 210 ? -9.063 -1.576 6.262 1.00 98.44 210 PHE A C 1
ATOM 1602 O O . PHE A 1 210 ? -8.341 -1.853 7.221 1.00 98.44 210 PHE A O 1
ATOM 1609 N N . THR A 1 211 ? -10.196 -2.222 6.014 1.00 98.38 211 THR A N 1
ATOM 1610 C CA . THR A 1 211 ? -10.670 -3.386 6.766 1.00 98.38 211 THR A CA 1
ATOM 1611 C C . THR A 1 211 ? -10.406 -4.652 5.964 1.00 98.38 211 THR A C 1
ATOM 1613 O O . THR A 1 211 ? -10.710 -4.707 4.777 1.00 98.38 211 THR A O 1
ATOM 1616 N N . VAL A 1 212 ? -9.864 -5.672 6.620 1.00 98.44 212 VAL A N 1
ATOM 1617 C CA . VAL A 1 212 ? -9.624 -7.004 6.064 1.00 98.44 212 VAL A CA 1
ATOM 1618 C C . VAL A 1 212 ? -10.573 -7.992 6.730 1.00 98.44 212 VAL A C 1
ATOM 1620 O O . VAL A 1 212 ? -10.763 -7.962 7.947 1.00 98.44 212 VAL A O 1
ATOM 1623 N N . SER A 1 213 ? -11.161 -8.874 5.929 1.00 98.25 213 SER A N 1
ATOM 1624 C CA . SER A 1 213 ? -11.972 -10.005 6.389 1.00 98.25 213 SER A CA 1
ATOM 1625 C C . SER A 1 213 ? -11.680 -11.256 5.558 1.00 98.25 213 SER A C 1
ATOM 1627 O O . SER A 1 213 ? -11.142 -11.137 4.459 1.00 98.25 213 SER A O 1
ATOM 1629 N N . GLY A 1 214 ? -12.034 -12.437 6.072 1.00 97.62 214 GLY A N 1
ATOM 1630 C CA . GLY A 1 214 ? -11.822 -13.736 5.413 1.00 97.62 214 GLY A CA 1
ATOM 1631 C C . GLY A 1 214 ? -10.814 -14.648 6.124 1.00 97.62 214 GLY A C 1
ATOM 1632 O O . GLY A 1 214 ? -10.629 -15.792 5.718 1.00 97.62 214 GLY A O 1
ATOM 1633 N N . PHE A 1 215 ? -10.193 -14.173 7.205 1.00 98.38 215 PHE A N 1
ATOM 1634 C CA . PHE A 1 215 ? -9.338 -14.973 8.079 1.00 98.38 215 PHE A CA 1
ATOM 1635 C C . PHE A 1 215 ? -10.169 -15.791 9.072 1.00 98.38 215 PHE A C 1
ATOM 1637 O O . PHE A 1 215 ? -11.288 -15.422 9.437 1.00 98.38 215 PHE A O 1
ATOM 1644 N N . ALA A 1 216 ? -9.583 -16.880 9.573 1.00 97.94 216 ALA A N 1
ATOM 1645 C CA . ALA A 1 216 ? -10.211 -17.753 10.566 1.00 97.94 216 ALA A CA 1
ATOM 1646 C C . ALA A 1 216 ? -10.323 -17.114 11.963 1.00 97.94 216 ALA A C 1
ATOM 1648 O O . ALA A 1 216 ? -11.051 -17.622 12.816 1.00 97.94 216 ALA A O 1
ATOM 1649 N N . LYS A 1 217 ? -9.593 -16.021 12.209 1.00 95.75 217 LYS A N 1
ATOM 1650 C CA . LYS A 1 217 ? -9.540 -15.317 13.492 1.00 95.75 217 LYS A CA 1
ATOM 1651 C C . LYS A 1 217 ? -9.550 -13.808 13.295 1.00 95.75 217 LYS A C 1
ATOM 1653 O O . LYS A 1 217 ? -9.065 -13.305 12.281 1.00 95.75 217 LYS A O 1
ATOM 1658 N N . ASP A 1 218 ? -10.038 -13.102 14.303 1.00 97.56 218 ASP A N 1
ATOM 1659 C CA . ASP A 1 218 ? -9.872 -11.657 14.408 1.00 97.56 218 ASP A CA 1
ATOM 1660 C C . ASP A 1 218 ? -8.486 -11.332 14.973 1.00 97.56 218 ASP A C 1
ATOM 1662 O O . ASP A 1 218 ? -7.940 -12.070 15.800 1.00 97.56 218 ASP A O 1
ATOM 1666 N N . ASP A 1 219 ? -7.916 -10.220 14.528 1.00 95.25 219 ASP A N 1
ATOM 1667 C CA . ASP A 1 219 ? -6.688 -9.675 15.088 1.00 95.25 219 ASP A CA 1
ATOM 1668 C C . ASP A 1 219 ? -7.035 -8.750 16.270 1.00 95.25 219 ASP A C 1
ATOM 1670 O O . ASP A 1 219 ? -7.630 -7.688 16.066 1.00 95.25 219 ASP A O 1
ATOM 1674 N N . PRO A 1 220 ? -6.684 -9.115 17.519 1.00 90.75 220 PRO A N 1
ATOM 1675 C CA . PRO A 1 220 ? -7.047 -8.331 18.702 1.00 90.75 220 PRO A CA 1
ATOM 1676 C C . PRO A 1 220 ? -6.370 -6.950 18.744 1.00 90.75 220 PRO A C 1
ATOM 1678 O O . PRO A 1 220 ? -6.842 -6.047 19.450 1.00 90.75 220 PRO A O 1
ATOM 1681 N N . ASP A 1 221 ? -5.274 -6.788 17.998 1.00 90.19 221 ASP A N 1
ATOM 1682 C CA . ASP A 1 221 ? -4.503 -5.550 17.918 1.00 90.19 221 ASP A CA 1
ATOM 1683 C C . ASP A 1 221 ? -4.985 -4.647 16.770 1.00 90.19 221 ASP A C 1
ATOM 1685 O O . ASP A 1 221 ? -4.730 -3.438 16.791 1.00 90.19 221 ASP A O 1
ATOM 1689 N N . ALA A 1 222 ? -5.714 -5.196 15.791 1.00 86.75 222 ALA A N 1
ATOM 1690 C CA . ALA A 1 222 ? -6.222 -4.443 14.650 1.00 86.75 222 ALA A CA 1
ATOM 1691 C C . ALA A 1 222 ? -7.374 -3.523 15.071 1.00 86.75 222 ALA A C 1
ATOM 1693 O O . ALA A 1 222 ? -8.473 -3.958 15.421 1.00 86.75 222 ALA A O 1
ATOM 1694 N N . LYS A 1 223 ? -7.125 -2.213 15.044 1.00 78.12 223 LYS A N 1
ATOM 1695 C CA . LYS A 1 223 ? -8.092 -1.186 15.446 1.00 78.12 223 LYS A CA 1
ATOM 1696 C C . LYS A 1 223 ? -8.056 -0.022 14.470 1.00 78.12 223 LYS A C 1
ATOM 1698 O O . LYS A 1 223 ? -6.989 0.409 14.036 1.00 78.12 223 LYS A O 1
ATOM 1703 N N . GLU A 1 224 ? -9.229 0.540 14.174 1.00 59.69 224 GLU A N 1
ATOM 1704 C CA . GLU A 1 224 ? -9.292 1.844 13.516 1.00 59.69 224 GLU A CA 1
ATOM 1705 C C . GLU A 1 224 ? -8.608 2.871 14.427 1.00 59.69 224 GLU A C 1
ATOM 1707 O O . GLU A 1 224 ? -8.870 2.918 15.631 1.00 59.69 224 GLU A O 1
ATOM 1712 N N . ALA A 1 225 ? -7.703 3.680 13.871 1.00 49.50 225 ALA A N 1
ATOM 1713 C CA . ALA A 1 225 ? -7.057 4.732 14.639 1.00 49.50 225 ALA A CA 1
ATOM 1714 C C . ALA A 1 225 ? -8.128 5.701 15.162 1.00 49.50 225 ALA A C 1
ATOM 1716 O O . ALA A 1 225 ? -8.714 6.467 14.391 1.00 49.50 225 ALA A O 1
ATOM 1717 N N . THR A 1 226 ? -8.376 5.684 16.474 1.00 34.06 226 THR A N 1
ATOM 1718 C CA . THR A 1 226 ? -9.239 6.667 17.128 1.00 34.06 226 THR A CA 1
ATOM 1719 C C . THR A 1 226 ? -8.664 8.053 16.835 1.00 34.06 226 THR A C 1
ATOM 1721 O O . THR A 1 226 ? -7.470 8.264 17.072 1.00 34.06 226 THR A O 1
ATOM 1724 N N . PRO A 1 227 ? -9.444 9.007 16.293 1.00 34.94 227 PRO A N 1
ATOM 1725 C CA . PRO A 1 227 ? -8.922 10.333 16.001 1.00 34.94 227 PRO A CA 1
ATOM 1726 C C . PRO A 1 227 ? -8.339 10.942 17.279 1.00 34.94 227 PRO A C 1
ATOM 1728 O O . PRO A 1 227 ? -9.033 11.069 18.288 1.00 34.94 227 PRO A O 1
ATOM 1731 N N . THR A 1 228 ? -7.059 11.318 17.241 1.00 28.80 228 THR A N 1
ATOM 1732 C CA . THR A 1 228 ? -6.467 12.186 18.259 1.00 28.80 228 THR A CA 1
ATOM 1733 C C . THR A 1 228 ? -7.292 13.476 18.274 1.00 28.80 228 THR A C 1
ATOM 1735 O O . THR A 1 228 ? -7.424 14.096 17.214 1.00 28.80 228 THR A O 1
ATOM 1738 N N . PRO A 1 229 ? -7.881 13.890 19.414 1.00 30.64 229 PRO A N 1
ATOM 1739 C CA . PRO A 1 229 ? -8.517 15.195 19.504 1.00 30.64 229 PRO A CA 1
ATOM 1740 C C . PRO A 1 229 ? -7.508 16.241 19.043 1.00 30.64 229 PRO A C 1
ATOM 1742 O O . PRO A 1 229 ? -6.367 16.228 19.508 1.00 30.64 229 PRO A O 1
ATOM 1745 N N . ALA A 1 230 ? -7.908 17.112 18.114 1.00 28.73 230 ALA A N 1
ATOM 1746 C CA . ALA A 1 230 ? -7.077 18.238 17.717 1.00 28.73 230 ALA A CA 1
ATOM 1747 C C . ALA A 1 230 ? -6.589 18.939 18.991 1.00 28.73 230 ALA A C 1
ATOM 1749 O O . ALA A 1 230 ? -7.395 19.244 19.879 1.00 28.73 230 ALA A O 1
ATOM 1750 N N . ALA A 1 231 ? -5.273 19.132 19.110 1.00 28.69 231 ALA A N 1
ATOM 1751 C CA . ALA A 1 231 ? -4.718 19.916 20.197 1.00 28.69 231 ALA A CA 1
ATOM 1752 C C . ALA A 1 231 ? -5.453 21.259 20.194 1.00 28.69 231 ALA A C 1
ATOM 1754 O O . ALA A 1 231 ? -5.451 21.966 19.186 1.00 28.69 231 ALA A O 1
ATOM 1755 N N . LYS A 1 232 ? -6.132 21.582 21.301 1.00 30.16 232 LYS A N 1
ATOM 1756 C CA . LYS A 1 232 ? -6.637 22.936 21.507 1.00 30.16 232 LYS A CA 1
ATOM 1757 C C . LYS A 1 232 ? -5.427 23.845 21.361 1.00 30.16 232 LYS A C 1
ATOM 1759 O O . LYS A 1 232 ? -4.454 23.678 22.098 1.00 30.16 232 LYS A O 1
ATOM 1764 N N . SER A 1 233 ? -5.474 24.760 20.399 1.00 29.98 233 SER A N 1
ATOM 1765 C CA . SER A 1 233 ? -4.568 25.893 20.386 1.00 29.98 233 SER A CA 1
ATOM 1766 C C . SER A 1 233 ? -4.720 26.572 21.742 1.00 29.98 233 SER A C 1
ATOM 1768 O O . SER A 1 233 ? -5.768 27.133 22.061 1.00 29.98 233 SER A O 1
ATOM 1770 N N . ASN A 1 234 ? -3.707 26.441 22.594 1.00 30.55 234 ASN A N 1
ATOM 1771 C CA . ASN A 1 234 ? -3.575 27.352 23.710 1.00 30.55 234 ASN A CA 1
ATOM 1772 C C . ASN A 1 234 ? -3.239 28.694 23.072 1.00 30.55 234 ASN A C 1
ATOM 1774 O O . ASN A 1 234 ? -2.093 28.915 22.680 1.00 30.55 234 ASN A O 1
ATOM 1778 N N . ASP A 1 235 ? -4.252 29.549 22.933 1.00 31.78 235 ASP A N 1
ATOM 1779 C CA . ASP A 1 235 ? -4.040 30.965 22.686 1.00 31.78 235 ASP A CA 1
ATOM 1780 C C . ASP A 1 235 ? -3.139 31.478 23.805 1.00 31.78 235 ASP A C 1
ATOM 1782 O O . ASP A 1 235 ? -3.524 31.623 24.970 1.00 31.78 235 ASP A O 1
ATOM 1786 N N . LYS A 1 236 ? -1.878 31.682 23.436 1.00 31.31 236 LYS A N 1
ATOM 1787 C CA . LYS A 1 236 ? -0.933 32.450 24.217 1.00 31.31 236 LYS A CA 1
ATOM 1788 C C . LYS A 1 236 ? -1.489 33.868 24.214 1.00 31.31 236 LYS A C 1
ATOM 1790 O O . LYS A 1 236 ? -1.609 34.494 23.167 1.00 31.31 236 LYS A O 1
ATOM 1795 N N . LYS A 1 237 ? -1.901 34.321 25.393 1.00 29.94 237 LYS A N 1
ATOM 1796 C CA . LYS A 1 237 ? -2.389 35.671 25.643 1.00 29.94 237 LYS A CA 1
ATOM 1797 C C . LYS A 1 237 ? -1.274 36.660 25.294 1.00 29.94 237 LYS A C 1
ATOM 1799 O O . LYS A 1 237 ? -0.347 36.818 26.082 1.00 29.94 237 LYS A O 1
ATOM 1804 N N . ASP A 1 238 ? -1.363 37.273 24.119 1.00 30.05 238 ASP A N 1
ATOM 1805 C CA . ASP A 1 238 ? -0.623 38.487 23.788 1.00 30.05 238 ASP A CA 1
ATOM 1806 C C . ASP A 1 238 ? -1.582 39.667 23.952 1.00 30.05 238 ASP A C 1
ATOM 1808 O O . ASP A 1 238 ? -2.624 39.758 23.297 1.00 30.05 238 ASP A O 1
ATOM 1812 N N . ASP A 1 239 ? -1.261 40.539 24.904 1.00 38.12 239 ASP A N 1
ATOM 1813 C CA . ASP A 1 239 ? -1.997 41.769 25.157 1.00 38.12 239 ASP A CA 1
ATOM 1814 C C . ASP A 1 239 ? -1.778 42.733 23.981 1.00 38.12 239 ASP A C 1
ATOM 1816 O O . ASP A 1 239 ? -0.784 43.455 23.908 1.00 38.12 239 ASP A O 1
ATOM 1820 N N . SER A 1 240 ? -2.734 42.792 23.055 1.00 32.94 240 SER A N 1
ATOM 1821 C CA . SER A 1 240 ? -2.899 43.960 22.189 1.00 32.94 240 SER A CA 1
ATOM 1822 C C . SER A 1 240 ? -4.353 44.169 21.786 1.00 32.94 240 SER A C 1
ATOM 1824 O O . SER A 1 240 ? -5.009 43.320 21.190 1.00 32.94 240 SER A O 1
ATOM 1826 N N . LYS A 1 241 ? -4.858 45.347 22.160 1.00 39.75 241 LYS A N 1
ATOM 1827 C CA . LYS A 1 241 ? -6.198 45.857 21.864 1.00 39.75 241 LYS A CA 1
ATOM 1828 C C . LYS A 1 241 ? -6.468 45.858 20.356 1.00 39.75 241 LYS A C 1
ATOM 1830 O O . LYS A 1 241 ? -5.870 46.655 19.642 1.00 39.75 241 LYS A O 1
ATOM 1835 N N . SER A 1 242 ? -7.465 45.102 19.905 1.00 29.77 242 SER A N 1
ATOM 1836 C CA . SER A 1 242 ? -8.312 45.507 18.777 1.00 29.77 242 SER A CA 1
ATOM 1837 C C . SER A 1 242 ? -9.626 44.727 18.787 1.00 29.77 242 SER A C 1
ATOM 1839 O O . SER A 1 242 ? -9.658 43.512 18.954 1.00 29.77 242 SER A O 1
ATOM 1841 N N . SER A 1 243 ? -10.726 45.460 18.680 1.00 39.78 243 SER A N 1
ATOM 1842 C CA . SER A 1 243 ? -12.103 45.000 18.811 1.00 39.78 243 SER A CA 1
ATOM 1843 C C . SER A 1 243 ? -12.623 44.344 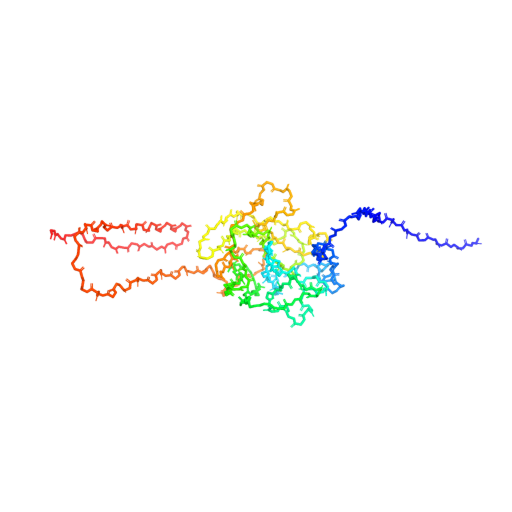17.530 1.00 39.78 243 SER A C 1
ATOM 1845 O O . SER A 1 243 ? -12.939 45.053 16.577 1.00 39.78 243 SER A O 1
ATOM 1847 N N . VAL A 1 244 ? -12.810 43.021 17.537 1.00 33.72 244 VAL A N 1
ATOM 1848 C CA . VAL A 1 244 ? -13.712 42.310 16.609 1.00 33.72 244 VAL A CA 1
ATOM 1849 C C . VAL A 1 244 ? -14.406 41.175 17.380 1.00 33.72 244 VAL A C 1
ATOM 1851 O O . VAL A 1 244 ? -13.731 40.448 18.111 1.00 33.72 244 VAL A O 1
ATOM 1854 N N . PRO A 1 245 ? -15.738 41.011 17.285 1.00 32.00 245 PRO A N 1
A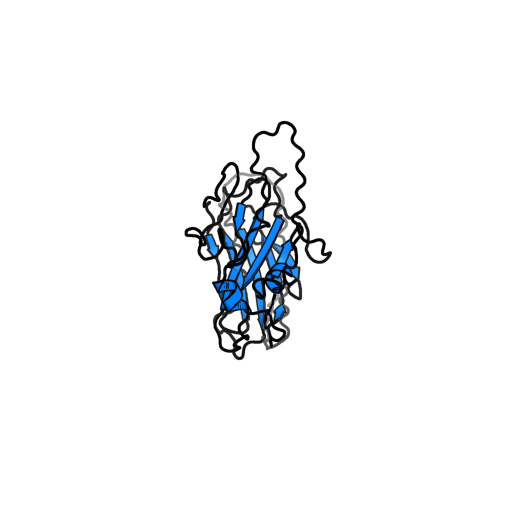TOM 1855 C CA . PRO A 1 245 ? -16.442 39.958 18.010 1.00 32.00 245 PRO A CA 1
ATOM 1856 C C . PRO A 1 245 ? -16.127 38.577 17.416 1.00 32.00 245 PRO A C 1
ATOM 1858 O O . PRO A 1 245 ? -16.483 38.276 16.278 1.00 32.00 245 PRO A O 1
ATOM 1861 N N . VAL A 1 246 ? -15.475 37.725 18.210 1.00 30.72 246 VAL A N 1
ATOM 1862 C CA . VAL A 1 246 ? -15.258 36.304 17.908 1.00 30.72 246 VAL A CA 1
ATOM 1863 C C . VAL A 1 246 ? -16.589 35.567 18.065 1.00 30.72 246 VAL A C 1
ATOM 1865 O O . VAL A 1 246 ? -17.145 35.503 19.161 1.00 30.72 246 VAL A O 1
ATOM 1868 N N . ILE A 1 247 ? -17.113 35.014 16.971 1.00 28.02 247 ILE A N 1
ATOM 1869 C CA . ILE A 1 247 ? -18.275 34.120 16.995 1.00 28.02 247 ILE A CA 1
ATOM 1870 C C . ILE A 1 247 ? -17.763 32.709 17.333 1.00 28.02 247 ILE A C 1
ATOM 1872 O O . ILE A 1 247 ? -16.967 32.166 16.565 1.00 28.02 247 ILE A O 1
ATOM 1876 N N . PRO A 1 248 ? -18.178 32.085 18.449 1.00 30.25 248 PRO A N 1
ATOM 1877 C CA . PRO A 1 248 ? -17.751 30.729 18.772 1.00 30.25 248 PRO A CA 1
ATOM 1878 C C . PRO A 1 248 ? -18.413 29.718 17.823 1.00 30.25 248 PRO A C 1
ATOM 1880 O O . PRO A 1 248 ? -19.632 29.543 17.831 1.00 30.25 248 PRO A O 1
ATOM 1883 N N . ILE A 1 249 ? -17.603 29.028 17.014 1.00 29.00 249 ILE A N 1
ATOM 1884 C CA . ILE A 1 249 ? -18.040 27.890 16.196 1.00 29.00 249 ILE A CA 1
ATOM 1885 C C . ILE A 1 249 ? -18.258 26.695 17.129 1.00 29.00 249 ILE A C 1
ATOM 1887 O O . ILE A 1 249 ? -17.314 26.085 17.632 1.00 29.00 249 ILE A O 1
ATOM 1891 N N . VAL A 1 250 ? -19.524 26.363 17.372 1.00 25.61 250 VAL A N 1
ATOM 1892 C CA . VAL A 1 250 ? -19.929 25.147 18.082 1.00 25.61 250 VAL A CA 1
ATOM 1893 C C . VAL A 1 250 ? -19.856 23.982 17.098 1.00 25.61 250 VAL A C 1
ATOM 1895 O O . VAL A 1 250 ? -20.749 23.796 16.275 1.00 25.61 250 VAL A O 1
ATOM 1898 N N . VAL A 1 251 ? -18.789 23.186 17.171 1.00 27.56 251 VAL A N 1
ATOM 1899 C CA . VAL A 1 251 ? -18.703 21.918 16.435 1.00 27.56 251 VAL A CA 1
ATOM 1900 C C . VAL A 1 251 ? -19.489 20.863 17.212 1.00 27.56 251 VAL A C 1
ATOM 1902 O O . VAL A 1 251 ? -19.037 20.354 18.238 1.00 27.56 251 VAL A O 1
ATOM 1905 N N . VAL A 1 252 ? -20.698 20.559 16.741 1.00 25.31 252 VAL A N 1
ATOM 1906 C CA . VAL A 1 252 ? -21.518 19.453 17.247 1.00 25.31 252 VAL A CA 1
ATOM 1907 C C . VAL A 1 252 ? -21.033 18.165 16.588 1.00 25.31 252 VAL A C 1
ATOM 1909 O O . VAL A 1 252 ? -21.252 17.956 15.399 1.00 25.31 252 VAL A O 1
ATOM 1912 N N . VAL A 1 253 ? -20.380 17.291 17.354 1.00 28.12 253 VAL A N 1
ATOM 1913 C CA . VAL A 1 253 ? -20.060 15.931 16.903 1.00 28.12 253 VAL A CA 1
ATOM 1914 C C . VAL A 1 253 ? -21.179 15.006 17.369 1.00 28.12 253 VAL A C 1
ATOM 1916 O O . VAL A 1 253 ? -21.273 14.670 18.549 1.00 28.12 253 VAL A O 1
ATOM 1919 N N . ALA A 1 254 ? -22.054 14.621 16.442 1.00 24.64 254 ALA A N 1
ATOM 1920 C CA . ALA A 1 254 ? -23.027 13.559 16.655 1.00 24.64 254 ALA A CA 1
ATOM 1921 C C . ALA A 1 254 ? -22.342 12.209 16.412 1.00 24.64 254 ALA A C 1
ATOM 1923 O O . ALA A 1 254 ? -21.931 11.907 15.295 1.00 24.64 254 ALA A O 1
ATOM 1924 N N . VAL A 1 255 ? -22.212 11.403 17.465 1.00 28.08 255 VAL A N 1
ATOM 1925 C CA . VAL A 1 255 ? -21.744 10.019 17.369 1.00 28.08 255 VAL A CA 1
ATOM 1926 C C . VAL A 1 255 ? -22.973 9.118 17.348 1.00 28.08 255 VAL A C 1
ATOM 1928 O O . VAL A 1 255 ? -23.661 8.976 18.357 1.00 28.08 255 VAL A O 1
ATOM 1931 N N . VAL A 1 256 ? -23.257 8.529 16.188 1.00 25.83 256 VAL A N 1
ATOM 1932 C CA . VAL A 1 256 ? -24.239 7.452 16.039 1.00 25.83 256 VAL A CA 1
ATOM 1933 C C . VAL A 1 256 ? -23.456 6.157 15.863 1.00 25.83 256 VAL A C 1
ATOM 1935 O O . VAL A 1 256 ? -22.845 5.933 14.823 1.00 25.83 256 VAL A O 1
ATOM 1938 N N . VAL A 1 257 ? -23.454 5.323 16.901 1.00 30.45 257 VAL A N 1
ATOM 1939 C CA . VAL A 1 257 ? -22.954 3.945 16.849 1.00 30.45 257 VAL A CA 1
ATOM 1940 C C . VAL A 1 257 ? -24.170 3.037 16.743 1.00 30.45 257 VAL A C 1
ATOM 1942 O O . VAL A 1 257 ? -24.963 2.955 17.681 1.00 30.45 257 VAL A O 1
ATOM 1945 N N . VAL A 1 258 ? -24.327 2.358 15.608 1.00 29.92 258 VAL A N 1
ATOM 1946 C CA . VAL A 1 258 ? -25.299 1.269 15.463 1.00 29.92 258 VAL A CA 1
ATOM 1947 C C . VAL A 1 258 ? -24.534 -0.045 15.391 1.00 29.92 258 VAL A C 1
ATOM 1949 O O . VAL A 1 258 ? -24.029 -0.410 14.338 1.00 29.92 258 VAL A O 1
ATOM 1952 N N . ALA A 1 259 ? -24.444 -0.688 16.558 1.00 34.34 259 ALA A N 1
ATOM 1953 C CA . ALA A 1 259 ? -24.395 -2.128 16.843 1.00 34.34 259 ALA A CA 1
ATOM 1954 C C . ALA A 1 259 ? -23.523 -2.353 18.092 1.00 34.34 259 ALA A C 1
ATOM 1956 O O . ALA A 1 259 ? -22.301 -2.370 18.015 1.00 34.34 259 ALA A O 1
ATOM 1957 N N . GLY A 1 260 ? -24.173 -2.506 19.253 1.00 33.50 260 GLY A N 1
ATOM 1958 C CA . GLY A 1 260 ? -23.517 -2.882 20.513 1.00 33.50 260 GLY A CA 1
ATOM 1959 C C . GLY A 1 260 ? -23.456 -1.785 21.581 1.00 33.50 260 GLY A C 1
ATOM 1960 O O . GLY A 1 260 ? -22.377 -1.394 21.993 1.00 33.50 260 GLY A O 1
ATOM 1961 N N . VAL A 1 261 ? -24.625 -1.300 22.015 1.00 35.81 261 VAL A N 1
ATOM 1962 C CA . VAL A 1 261 ? -24.923 -0.646 23.312 1.00 35.81 261 VAL A CA 1
ATOM 1963 C C . VAL A 1 261 ? -23.843 0.273 23.923 1.00 35.81 261 VAL A C 1
ATOM 1965 O O . VAL A 1 261 ? -22.954 -0.186 24.630 1.00 35.81 261 VAL A O 1
ATOM 1968 N N . VAL A 1 262 ? -24.075 1.592 23.869 1.00 29.59 262 VAL A N 1
ATOM 1969 C CA . VAL A 1 262 ? -23.783 2.481 25.013 1.00 29.59 262 VAL A CA 1
ATOM 1970 C C . VAL A 1 262 ? -24.983 3.402 25.251 1.00 29.59 262 VAL A C 1
ATOM 1972 O O . VAL A 1 262 ? -25.296 4.277 24.446 1.00 29.59 262 VAL A O 1
ATOM 1975 N N . VAL A 1 263 ? -25.673 3.176 26.370 1.00 28.30 263 VAL A N 1
ATOM 1976 C CA . VAL A 1 263 ? -26.827 3.952 26.843 1.00 28.30 263 VAL A CA 1
ATOM 1977 C C . VAL A 1 263 ? -26.368 5.022 27.846 1.00 28.30 263 VAL A C 1
ATOM 1979 O O . VAL A 1 263 ? -25.931 4.680 28.936 1.00 28.30 263 VAL A O 1
ATOM 1982 N N . VAL A 1 264 ? -26.545 6.288 27.429 1.00 32.78 264 VAL A N 1
ATOM 1983 C CA . VAL A 1 264 ? -27.156 7.466 28.111 1.00 32.78 264 VAL A CA 1
ATOM 1984 C C . VAL A 1 264 ? -26.476 8.010 29.391 1.00 32.78 264 VAL A C 1
ATOM 1986 O O . VAL A 1 264 ? -26.014 7.270 30.244 1.00 32.78 264 VAL A O 1
ATOM 1989 N N . VAL A 1 265 ? -26.341 9.336 29.570 1.00 35.22 265 VAL A N 1
ATOM 1990 C CA . VAL A 1 265 ? -27.196 10.225 30.418 1.00 35.22 265 VAL A CA 1
ATOM 1991 C C . VAL A 1 265 ? -26.329 11.469 30.726 1.00 35.22 265 VAL A C 1
ATOM 1993 O O . VAL A 1 265 ? -25.137 11.309 30.938 1.00 35.22 265 VAL A O 1
ATOM 1996 N N . THR A 1 266 ? -26.742 12.736 30.865 1.00 32.50 266 THR A N 1
ATOM 1997 C CA . THR A 1 266 ? -27.920 13.568 30.551 1.00 32.50 266 THR A CA 1
ATOM 1998 C C . THR A 1 266 ? -27.409 15.016 30.528 1.00 32.50 266 THR A C 1
ATOM 2000 O O . THR A 1 266 ? -26.566 15.400 31.340 1.00 32.50 266 THR A O 1
ATOM 2003 N N . SER A 1 267 ? -27.940 15.866 29.650 1.00 36.34 267 SER A N 1
ATOM 2004 C CA . SER A 1 267 ? -27.691 17.308 29.720 1.00 36.34 267 SER A CA 1
ATOM 2005 C C . SER A 1 267 ? -28.468 17.935 30.884 1.00 36.34 267 SER A C 1
ATOM 2007 O O . SER A 1 267 ? -29.687 18.110 30.805 1.00 36.34 267 SER A O 1
ATOM 2009 N N . LYS A 1 268 ? -27.760 18.341 31.947 1.00 34.38 268 LYS A N 1
ATOM 2010 C CA . LYS A 1 268 ? -28.282 19.321 32.911 1.00 34.38 268 LYS A CA 1
ATOM 2011 C C . LYS A 1 268 ? -28.375 20.684 32.223 1.00 34.38 268 LYS A C 1
ATOM 2013 O O . LYS A 1 268 ? -27.378 21.369 32.027 1.00 34.38 268 LYS A O 1
ATOM 2018 N N . LYS A 1 269 ? -29.597 21.098 31.884 1.00 46.16 269 LYS A N 1
ATOM 2019 C CA . LYS A 1 269 ? -29.925 22.506 31.620 1.00 46.16 269 LYS A CA 1
ATOM 2020 C C . LYS A 1 269 ? -30.001 23.267 32.947 1.00 46.16 269 LYS A C 1
ATOM 2022 O O . LYS A 1 269 ? -30.682 22.792 33.856 1.00 46.16 269 LYS A O 1
ATOM 2027 N N . LYS A 1 270 ? -29.391 24.461 32.986 1.00 31.73 270 LYS A N 1
ATOM 2028 C CA . LYS A 1 270 ? -29.723 25.708 33.734 1.00 31.73 270 LYS A CA 1
ATOM 2029 C C . LYS A 1 270 ? -28.403 26.450 34.037 1.00 31.73 270 LYS A C 1
ATOM 2031 O O . LYS A 1 270 ? -27.452 25.800 34.431 1.00 31.73 270 LYS A O 1
ATOM 2036 N N . LYS A 1 271 ? -28.282 27.777 33.947 1.00 31.45 271 LYS A N 1
ATOM 2037 C CA . LYS A 1 271 ? -29.219 28.873 33.635 1.00 31.45 271 LYS A CA 1
ATOM 2038 C C . LYS A 1 271 ? -28.382 30.162 33.509 1.00 31.45 271 LYS A C 1
ATOM 2040 O O . LYS A 1 271 ? -27.471 30.305 34.310 1.00 31.45 271 LYS A O 1
ATOM 2045 N N . LYS A 1 272 ? -28.856 31.067 32.643 1.00 34.22 272 LYS A N 1
ATOM 2046 C CA . LYS A 1 272 ? -28.595 32.519 32.553 1.00 34.22 272 LYS A CA 1
ATOM 2047 C C . LYS A 1 272 ? -27.151 32.975 32.386 1.00 34.22 272 LYS A C 1
ATOM 2049 O O . LYS A 1 272 ? -26.394 32.926 33.371 1.00 34.22 272 LYS A O 1
#

Sequence (272 aa):
MRKSLKKIVSAITAGAMALALGVTVIPSVAFAANDPTKEAIALGKKDFDPNGEYNAYFMFQADGCWVFRDPFFKKETGIDNANWDKMLTTLDVEEAKPVDGQITDVKIKGNGTYTVGVKGLNGCVTNDGNTHVKFVGVSTDIPSNDTVKITNVKTKIDGITKLTQDNAIIDEEAEDAPHTLCFNTANTYRNTKELKTEFQIPNDSVKVTFTVSGFAKDDPDAKEATPTPAAKSNDKKDDSKSSVPVIPIVVVVAVVVVAGVVVVVTSKKKKK

Secondary structure (DSSP, 8-state):
------------------------------STTPPBPHHHHHHHTSPP-TT--EEEEEEEEESSS-EEE--TTBTTTSTTSTTTTSEEE-TT-SS-EEE--EEE-EEE-SBEEEEEEEE--BTTB--SSS-EEEEEEEEE-SBP-SS-EEEEEEEEETTEEEEEEEE-EE-HHHHHTT-B--EEEEETTS--TTS---EEPPSS-EEEEEEEE-SSSB-TT----PPPPPPP--------------------------SS------------